Protein AF-A0A9P0K8Q9-F1 (afdb_monomer_lite)

Structure (mmCIF, N/CA/C/O backbone):
data_AF-A0A9P0K8Q9-F1
#
_entry.id   AF-A0A9P0K8Q9-F1
#
loop_
_atom_site.group_PDB
_atom_site.id
_atom_site.type_symbol
_atom_site.label_atom_id
_atom_site.label_alt_id
_atom_site.label_comp_id
_atom_site.label_asym_id
_atom_site.label_entity_id
_atom_site.label_seq_id
_atom_site.pdbx_PDB_ins_code
_atom_site.Cartn_x
_atom_site.Cartn_y
_atom_site.Cartn_z
_atom_site.occupancy
_atom_site.B_iso_or_equiv
_atom_site.auth_seq_id
_atom_site.auth_comp_id
_atom_site.auth_asym_id
_atom_site.auth_atom_id
_atom_site.pdbx_PDB_model_num
ATOM 1 N N . MET A 1 1 ? -17.617 18.666 23.680 1.00 62.72 1 MET A N 1
ATOM 2 C CA . MET A 1 1 ? -17.277 17.265 23.331 1.00 62.72 1 MET A CA 1
ATOM 3 C C . MET A 1 1 ? -16.951 16.382 24.538 1.00 62.72 1 MET A C 1
ATOM 5 O O . MET A 1 1 ? -17.273 15.208 24.476 1.00 62.72 1 MET A O 1
ATOM 9 N N . GLN A 1 2 ? -16.415 16.905 25.651 1.00 70.94 2 GLN A N 1
ATOM 10 C CA . GLN A 1 2 ? -15.995 16.096 26.817 1.00 70.94 2 GLN A CA 1
ATOM 11 C C . GLN A 1 2 ? -17.093 15.241 27.493 1.00 70.94 2 GLN A C 1
ATOM 13 O O . GLN A 1 2 ? -16.771 14.286 28.186 1.00 70.94 2 GLN A O 1
ATOM 18 N N . VAL A 1 3 ? -18.380 15.548 27.286 1.00 83.56 3 VAL A N 1
ATOM 19 C CA . VAL A 1 3 ? -19.512 14.769 27.838 1.00 83.56 3 VAL A CA 1
ATOM 20 C C . VAL A 1 3 ? -19.871 13.559 26.956 1.00 83.56 3 VAL A C 1
ATOM 22 O O . VAL A 1 3 ? -20.468 12.597 27.430 1.00 83.56 3 VAL A O 1
ATOM 25 N N . LEU A 1 4 ? -19.484 13.569 25.675 1.00 83.50 4 LEU A N 1
ATOM 26 C CA . LEU A 1 4 ? -19.851 12.526 24.707 1.00 83.50 4 LEU A CA 1
ATOM 27 C C . LEU A 1 4 ? -19.340 11.123 25.082 1.00 83.50 4 LEU A C 1
ATOM 29 O O . LEU A 1 4 ? -20.111 10.174 24.938 1.00 83.50 4 LEU A O 1
ATOM 33 N N . PRO A 1 5 ? -18.111 10.952 25.606 1.00 83.88 5 PRO A N 1
ATOM 34 C CA . PRO A 1 5 ? -17.627 9.647 26.049 1.00 83.88 5 PRO A CA 1
ATOM 35 C C . PRO A 1 5 ? -18.438 9.085 27.218 1.00 83.88 5 PRO A C 1
ATOM 37 O O . PRO A 1 5 ? -18.715 7.891 27.234 1.00 83.88 5 PRO A O 1
ATOM 40 N N . ALA A 1 6 ? -18.880 9.935 28.153 1.00 85.31 6 ALA A N 1
ATOM 41 C CA . ALA A 1 6 ? -19.738 9.514 29.261 1.00 85.31 6 ALA A CA 1
ATOM 42 C C . ALA A 1 6 ? -21.100 9.013 28.750 1.00 85.31 6 ALA A C 1
ATOM 44 O O . ALA A 1 6 ? -21.528 7.924 29.113 1.00 85.31 6 ALA A O 1
ATOM 45 N N . ILE A 1 7 ? -21.716 9.738 27.809 1.00 83.88 7 ILE A N 1
ATOM 46 C CA . ILE A 1 7 ? -22.965 9.305 27.160 1.00 83.88 7 ILE A CA 1
ATOM 47 C C . ILE A 1 7 ? -22.772 7.964 26.436 1.00 83.88 7 ILE A C 1
ATOM 49 O O . ILE A 1 7 ? -23.597 7.067 26.566 1.00 83.88 7 ILE A O 1
ATOM 53 N N . CYS A 1 8 ? -21.669 7.794 25.702 1.00 86.88 8 CYS A N 1
ATOM 54 C CA . CYS A 1 8 ? -21.362 6.547 24.992 1.00 86.88 8 CYS A CA 1
ATOM 55 C C . CYS A 1 8 ? -21.079 5.371 25.937 1.00 86.88 8 CYS A C 1
ATOM 57 O O . CYS A 1 8 ? -21.311 4.214 25.583 1.00 86.88 8 CYS A O 1
ATOM 59 N N . LYS A 1 9 ? -20.565 5.657 27.135 1.00 85.56 9 LYS A N 1
ATOM 60 C CA . LYS A 1 9 ? -20.349 4.662 28.182 1.00 85.56 9 LYS A CA 1
ATOM 61 C C . LYS A 1 9 ? -21.672 4.182 28.775 1.00 85.56 9 LYS A C 1
ATOM 63 O O . LYS A 1 9 ? -21.868 2.974 28.882 1.00 85.56 9 LYS A O 1
ATOM 68 N N . ASP A 1 10 ? -22.567 5.113 29.096 1.00 87.25 10 ASP A N 1
ATOM 69 C CA . ASP A 1 10 ? -23.857 4.823 29.731 1.00 87.25 10 ASP A CA 1
ATOM 70 C C . ASP A 1 10 ? -24.910 4.315 28.733 1.00 87.25 10 ASP A C 1
ATOM 72 O O . ASP A 1 10 ? -25.888 3.673 29.112 1.00 87.25 10 ASP A O 1
ATOM 76 N N . SER A 1 11 ? -24.740 4.602 27.441 1.00 89.19 11 SER A N 1
ATOM 77 C CA . SER A 1 11 ? -25.716 4.292 26.395 1.00 89.19 11 SER A CA 1
ATOM 78 C C . SER A 1 11 ? -25.016 3.920 25.084 1.00 89.19 11 SER A C 1
ATOM 80 O O . SER A 1 11 ? -24.816 4.743 24.187 1.00 89.19 11 SER A O 1
ATOM 82 N N . LYS A 1 12 ? -24.659 2.633 24.969 1.00 88.62 12 LYS A N 1
ATOM 83 C CA . LYS A 1 12 ? -23.898 2.068 23.837 1.00 88.62 12 LYS A CA 1
ATOM 84 C C . LYS A 1 12 ? -24.584 2.246 22.477 1.00 88.62 12 LYS A C 1
ATOM 86 O O . LYS A 1 12 ? -23.903 2.323 21.461 1.00 88.62 12 LYS A O 1
ATOM 91 N N . GLU A 1 13 ? -25.909 2.397 22.448 1.00 90.31 13 GLU A N 1
ATOM 92 C CA . GLU A 1 13 ? -26.680 2.675 21.225 1.00 90.31 13 GLU A CA 1
ATOM 93 C C . GLU A 1 13 ? -26.264 3.974 20.510 1.00 90.31 13 GLU A C 1
ATOM 95 O O . GLU A 1 13 ? -26.419 4.089 19.294 1.00 90.31 13 GLU A O 1
ATOM 100 N N . TYR A 1 14 ? -25.685 4.940 21.234 1.00 90.75 14 TYR A N 1
ATOM 101 C CA . TYR A 1 14 ? -25.220 6.197 20.645 1.00 90.75 14 TYR A CA 1
ATOM 102 C C . TYR A 1 14 ? -23.789 6.129 20.104 1.00 90.75 14 TYR A C 1
ATOM 104 O O . TYR A 1 14 ? -23.398 7.034 19.363 1.00 90.75 14 TYR A O 1
ATOM 112 N N . VAL A 1 15 ? -23.019 5.074 20.413 1.00 92.31 15 VAL A N 1
ATOM 113 C CA . VAL A 1 15 ? -21.610 4.941 19.995 1.00 92.31 15 VAL A CA 1
ATOM 114 C C . VAL A 1 15 ? -21.437 5.105 18.481 1.00 92.31 15 VAL A C 1
ATOM 116 O O . VAL A 1 15 ? -20.599 5.927 18.100 1.00 92.31 15 VAL A O 1
ATOM 119 N N . PRO A 1 16 ? -22.220 4.442 17.599 1.00 94.00 16 PRO A N 1
ATOM 120 C CA . PRO A 1 16 ? -22.064 4.618 16.155 1.00 94.00 16 PRO A CA 1
ATOM 121 C C . PRO A 1 16 ? -22.335 6.059 15.718 1.00 94.00 16 PRO A C 1
ATOM 123 O O . PRO A 1 16 ? -21.546 6.665 15.000 1.00 94.00 16 PRO A O 1
ATOM 126 N N . LYS A 1 17 ? -23.430 6.659 16.196 1.00 94.38 17 LYS A N 1
ATOM 127 C CA . LYS A 1 17 ? -23.829 8.009 15.776 1.00 94.38 17 LYS A CA 1
ATOM 128 C C . LYS A 1 17 ? -22.820 9.066 16.223 1.00 94.38 17 LYS A C 1
ATOM 130 O O . LYS A 1 17 ? -22.476 9.953 15.448 1.00 94.38 17 LYS A O 1
ATOM 135 N N . VAL A 1 18 ? -22.343 8.972 17.463 1.00 93.94 18 VAL A N 1
ATOM 136 C CA . VAL A 1 18 ? -21.351 9.904 18.011 1.00 93.94 18 VAL A CA 1
ATOM 137 C C . VAL A 1 18 ? -20.000 9.717 17.326 1.00 93.94 18 VAL A C 1
ATOM 139 O O . VAL A 1 18 ? -19.391 10.706 16.926 1.00 93.94 18 VAL A O 1
ATOM 142 N N . THR A 1 19 ? -19.555 8.471 17.138 1.00 96.00 19 THR A N 1
ATOM 143 C CA . THR A 1 19 ? -18.306 8.164 16.423 1.00 96.00 19 THR A CA 1
ATOM 144 C C . THR A 1 19 ? -18.332 8.717 15.004 1.00 96.00 19 THR A C 1
ATOM 146 O O . THR A 1 19 ? -17.375 9.362 14.594 1.00 96.00 19 THR A O 1
ATOM 149 N N . TYR A 1 20 ? -19.437 8.532 14.279 1.00 94.62 20 TYR A N 1
ATOM 150 C CA . TYR A 1 20 ? -19.590 9.027 12.913 1.00 94.62 20 TYR A CA 1
ATOM 151 C C . TYR A 1 20 ? -19.461 10.555 12.827 1.00 94.62 20 TYR A C 1
ATOM 153 O O . TYR A 1 20 ? -18.691 11.067 12.021 1.00 94.62 20 TYR A O 1
ATOM 161 N N . ILE A 1 21 ? -20.146 11.290 13.713 1.00 93.69 21 ILE A N 1
ATOM 162 C CA . ILE A 1 21 ? -20.04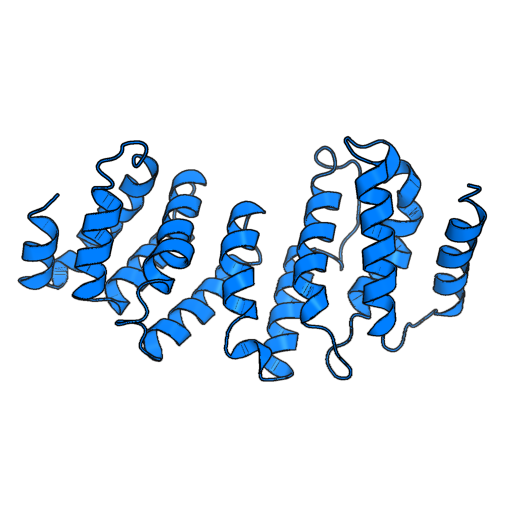2 12.758 13.773 1.00 93.69 21 ILE A CA 1
ATOM 163 C C . ILE A 1 21 ? -18.608 13.185 14.099 1.00 93.69 21 ILE A C 1
ATOM 165 O O . ILE A 1 21 ? -18.087 14.115 13.495 1.00 93.69 21 ILE A O 1
ATOM 169 N N . LEU A 1 22 ? -17.952 12.524 15.054 1.00 93.69 22 LEU A N 1
ATOM 170 C CA . LEU A 1 22 ? -16.579 12.874 15.407 1.00 93.69 22 LEU A CA 1
ATOM 171 C C . LEU A 1 22 ? -15.589 12.562 14.279 1.00 93.69 22 LEU A C 1
ATOM 173 O O . LEU A 1 22 ? -14.645 13.326 14.111 1.00 93.69 22 LEU A O 1
ATOM 177 N N . ALA A 1 23 ? -15.812 11.493 13.509 1.00 94.31 23 ALA A N 1
ATOM 178 C CA . ALA A 1 23 ? -14.990 11.141 12.355 1.00 94.31 23 ALA A CA 1
ATOM 179 C C . ALA A 1 23 ? -15.043 12.241 11.280 1.00 94.31 23 ALA A C 1
ATOM 181 O O . ALA A 1 23 ? -13.995 12.707 10.843 1.00 94.31 23 ALA A O 1
ATOM 182 N N . GLN A 1 24 ? -16.237 12.764 10.976 1.00 92.94 24 GLN A N 1
ATOM 183 C CA . GLN A 1 24 ? -16.402 13.924 10.085 1.00 92.94 24 GLN A CA 1
ATOM 184 C C . GLN A 1 24 ? -15.684 15.176 10.600 1.00 92.94 24 GLN A C 1
ATOM 186 O O . GLN A 1 24 ? -15.186 15.988 9.828 1.00 92.94 24 GLN A O 1
ATOM 191 N N . LEU A 1 25 ? -15.626 15.361 11.922 1.00 92.12 25 LEU A N 1
ATOM 192 C CA . LEU A 1 25 ? -14.996 16.531 12.535 1.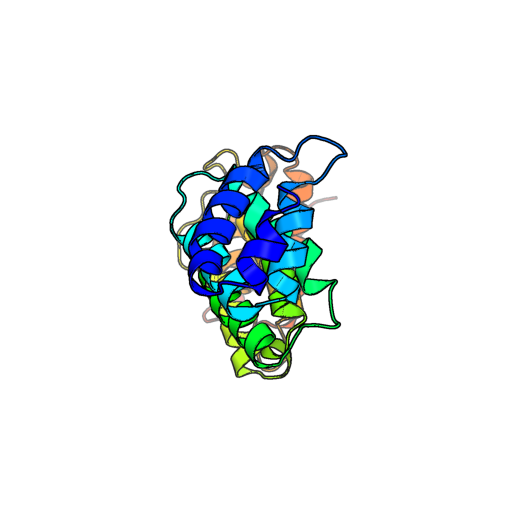00 92.12 25 LEU A CA 1
ATOM 193 C C . LEU A 1 25 ? -13.466 16.429 12.607 1.00 92.12 25 LEU A C 1
ATOM 195 O O . LEU A 1 25 ? -12.826 17.437 12.902 1.00 92.12 25 LEU A O 1
ATOM 199 N N . LEU A 1 26 ? -12.864 15.272 12.295 1.00 91.19 26 LEU A N 1
ATOM 200 C CA . LEU A 1 26 ? -11.404 15.113 12.269 1.00 91.19 26 LEU A CA 1
ATOM 201 C C . LEU A 1 26 ? -10.721 16.025 11.236 1.00 91.19 26 LEU A C 1
ATOM 203 O O . LEU A 1 26 ? -9.561 16.387 11.425 1.00 91.19 26 LEU A O 1
ATOM 207 N N . LYS A 1 27 ? -11.413 16.440 10.164 1.00 86.94 27 LYS A N 1
ATOM 208 C CA . LYS A 1 27 ? -10.846 17.392 9.190 1.00 86.94 27 LYS A CA 1
ATOM 209 C C . LYS A 1 27 ? -10.676 18.808 9.733 1.00 86.94 27 LYS A C 1
ATOM 211 O O . LYS A 1 27 ? -9.838 19.543 9.232 1.00 86.94 27 LYS A O 1
ATOM 216 N N . LEU A 1 28 ? -11.449 19.182 10.753 1.00 83.69 28 LEU A N 1
ATOM 217 C CA . LEU A 1 28 ? -11.377 20.504 11.386 1.00 83.69 28 LEU A CA 1
ATOM 218 C C . LEU A 1 28 ? -10.272 20.578 12.452 1.00 83.69 28 LEU A C 1
ATOM 220 O O . LEU A 1 28 ? -10.111 21.605 13.108 1.00 83.69 28 LEU A O 1
ATOM 224 N N . ASP A 1 29 ? -9.541 19.480 12.656 1.00 71.19 29 ASP A N 1
ATOM 225 C CA . ASP A 1 29 ? -8.530 19.328 13.697 1.00 71.19 29 ASP A CA 1
ATOM 226 C C . ASP A 1 29 ? -7.196 19.974 13.258 1.00 71.19 29 ASP A C 1
ATOM 228 O O . ASP A 1 29 ? -6.204 19.298 12.973 1.00 71.19 29 ASP A O 1
ATOM 232 N N . GLU A 1 30 ? -7.204 21.308 13.134 1.00 64.19 30 GLU A N 1
ATOM 233 C CA . GLU A 1 30 ? -6.027 22.154 12.846 1.00 64.19 30 GLU A CA 1
ATOM 234 C C . GLU A 1 30 ? -5.459 22.850 14.102 1.00 64.19 30 GLU A C 1
ATOM 236 O O . GLU A 1 30 ? -4.401 23.474 14.044 1.00 64.19 30 GLU A O 1
ATOM 241 N N . SER A 1 31 ? -6.143 22.753 15.248 1.00 59.09 31 SER A N 1
ATOM 242 C CA . SER A 1 31 ? -5.780 23.442 16.498 1.00 59.09 31 SER A CA 1
ATOM 243 C C . SER A 1 31 ? -5.163 22.509 17.551 1.00 59.09 31 SER A C 1
ATOM 245 O O . SER A 1 31 ? -5.543 21.342 17.631 1.00 59.09 31 SER A O 1
ATOM 247 N N . ASP A 1 32 ? -4.308 23.046 18.433 1.00 53.97 32 ASP A N 1
ATOM 248 C CA . ASP A 1 32 ? -3.630 22.319 19.530 1.00 53.97 32 ASP A CA 1
ATOM 249 C C . ASP A 1 32 ? -4.571 21.549 20.490 1.00 53.97 32 ASP A C 1
ATOM 251 O O . ASP A 1 32 ? -4.128 20.642 21.198 1.00 53.97 32 ASP A O 1
ATOM 255 N N . ASP A 1 33 ? -5.874 21.853 20.502 1.00 61.00 33 ASP A N 1
ATOM 256 C CA . ASP A 1 33 ? -6.853 21.253 21.418 1.00 61.00 33 ASP A CA 1
ATOM 257 C C . ASP A 1 33 ? -7.319 19.830 21.040 1.00 61.00 33 ASP A C 1
ATOM 259 O O . ASP A 1 33 ? -7.995 19.186 21.851 1.00 61.00 33 ASP A O 1
ATOM 263 N N . ASN A 1 34 ? -6.967 19.313 19.852 1.00 70.38 34 ASN A N 1
ATOM 264 C CA . ASN A 1 34 ? -7.098 17.904 19.416 1.00 70.38 34 ASN A CA 1
ATOM 265 C C . ASN A 1 34 ? -8.407 17.195 19.854 1.00 70.38 34 ASN A C 1
ATOM 267 O O . ASN A 1 34 ? -8.428 16.023 20.253 1.00 70.38 34 ASN A O 1
ATOM 271 N N . THR A 1 35 ? -9.515 17.941 19.923 1.00 82.25 35 THR A N 1
ATOM 272 C CA . THR A 1 35 ? -10.675 17.567 20.746 1.00 82.25 35 THR A CA 1
ATOM 273 C C . THR A 1 35 ? -11.488 16.424 20.129 1.00 82.25 35 THR A C 1
ATOM 275 O O . THR A 1 35 ? -11.840 15.503 20.880 1.00 82.25 35 THR A O 1
ATOM 278 N N . PRO A 1 36 ? -11.765 16.401 18.806 1.00 89.44 36 PRO A N 1
ATOM 279 C CA . PRO A 1 36 ? -12.408 15.258 18.159 1.00 89.44 36 PRO A CA 1
ATOM 280 C C . PRO A 1 36 ? -11.562 13.987 18.289 1.00 89.44 36 PRO A C 1
ATOM 282 O O . PRO A 1 36 ? -12.069 12.963 18.751 1.00 89.44 36 PRO A O 1
ATOM 285 N N . THR A 1 37 ? -10.258 14.079 18.005 1.00 90.56 37 THR A N 1
ATOM 286 C CA . THR A 1 37 ? -9.294 12.972 18.122 1.00 90.56 37 THR A CA 1
ATOM 287 C C . THR A 1 37 ? -9.238 12.391 19.537 1.00 90.56 37 THR A C 1
ATOM 289 O O . THR A 1 37 ? -9.293 11.170 19.732 1.00 90.56 37 THR A O 1
ATOM 292 N N . ASN A 1 38 ? -9.153 13.249 20.555 1.00 89.88 38 ASN A N 1
ATOM 293 C CA . ASN A 1 38 ? -9.114 12.827 21.955 1.00 89.88 38 ASN A CA 1
ATOM 294 C C . ASN A 1 38 ? -10.438 12.189 22.394 1.00 89.88 38 ASN A C 1
ATOM 296 O O . ASN A 1 38 ? -10.432 11.164 23.077 1.00 89.88 38 ASN A O 1
ATOM 300 N N . THR A 1 39 ? -11.569 12.753 21.963 1.00 91.81 39 THR A N 1
ATOM 301 C CA . THR A 1 39 ? -12.904 12.220 22.274 1.00 91.81 39 THR A CA 1
ATOM 302 C C . THR A 1 39 ? -13.111 10.849 21.624 1.00 91.81 39 THR A C 1
ATOM 304 O O . THR A 1 39 ? -13.529 9.914 22.304 1.00 91.81 39 THR A O 1
ATOM 307 N N . LEU A 1 40 ? -12.743 10.687 20.348 1.00 93.56 40 LEU A N 1
ATOM 308 C CA . LEU A 1 40 ? -12.766 9.392 19.657 1.00 93.56 40 LEU A CA 1
ATOM 309 C C . LEU A 1 40 ? -11.863 8.364 20.330 1.00 93.56 40 LEU A C 1
ATOM 311 O O . LEU A 1 40 ? -12.265 7.219 20.499 1.00 93.56 40 LEU A O 1
ATOM 315 N N . SER A 1 41 ? -10.672 8.771 20.774 1.00 92.94 41 SER A N 1
ATOM 316 C CA . SER A 1 41 ? -9.760 7.885 21.507 1.00 92.94 41 SER A CA 1
ATOM 317 C C . SER A 1 41 ? -10.382 7.383 22.818 1.00 92.94 41 SER A C 1
ATOM 319 O O . SER A 1 41 ? -10.161 6.239 23.210 1.00 92.94 41 SER A O 1
ATOM 321 N N . GLN A 1 42 ? -11.165 8.217 23.509 1.00 92.00 42 GLN A N 1
ATOM 322 C CA . GLN A 1 42 ? -11.878 7.817 24.726 1.00 92.00 42 GLN A CA 1
ATOM 323 C C . GLN A 1 42 ? -13.045 6.872 24.418 1.00 92.00 42 GLN A C 1
ATOM 325 O O . GLN A 1 42 ? -13.189 5.862 25.099 1.00 92.00 42 GLN A O 1
ATOM 330 N N . ILE A 1 43 ? -13.825 7.142 23.367 1.00 93.31 43 ILE A N 1
ATOM 331 C CA . ILE A 1 43 ? -14.915 6.251 22.933 1.00 93.31 43 ILE A CA 1
ATOM 332 C C . ILE A 1 43 ? -14.354 4.894 22.483 1.00 93.31 43 ILE A C 1
ATOM 334 O O . ILE A 1 43 ? -14.863 3.858 22.903 1.00 93.31 43 ILE A O 1
ATOM 338 N N . TYR A 1 44 ? -13.242 4.889 21.742 1.00 93.62 44 TYR A N 1
ATOM 339 C CA . TYR A 1 44 ? -12.523 3.673 21.363 1.00 93.62 44 TYR A CA 1
ATOM 340 C C . TYR A 1 44 ? -12.142 2.825 22.582 1.00 93.62 44 TYR A C 1
ATOM 342 O O . TYR A 1 44 ? -12.306 1.613 22.558 1.00 93.62 44 TYR A O 1
ATOM 350 N N . LYS A 1 45 ? -11.675 3.434 23.680 1.00 90.88 45 LYS A N 1
ATOM 351 C CA . LYS A 1 45 ? -11.319 2.683 24.900 1.00 90.88 45 LYS A CA 1
ATOM 352 C C . LYS A 1 45 ? -12.511 1.973 25.547 1.00 90.88 45 LYS A C 1
ATOM 354 O O . LYS A 1 45 ? -12.298 0.963 26.226 1.00 90.88 45 LYS A O 1
ATOM 359 N N . GLU A 1 46 ? -13.715 2.505 25.352 1.00 90.25 46 GLU A N 1
ATOM 360 C CA . GLU A 1 46 ? -14.973 1.986 25.893 1.00 90.25 46 GLU A CA 1
ATOM 361 C C . GLU A 1 46 ? -15.642 0.959 24.965 1.00 90.25 46 GLU A C 1
ATOM 363 O O . GLU A 1 46 ? -16.307 0.044 25.453 1.00 90.25 46 GLU A O 1
ATOM 368 N N . ASP A 1 47 ? -15.513 1.111 23.645 1.00 91.81 47 ASP A N 1
ATOM 369 C CA . ASP A 1 47 ? -16.032 0.172 22.641 1.00 91.81 47 ASP A CA 1
ATOM 370 C C . ASP A 1 47 ? -15.159 0.173 21.364 1.00 91.81 47 ASP A C 1
ATOM 372 O O . ASP A 1 47 ? -15.472 0.858 20.380 1.00 91.81 47 ASP A O 1
ATOM 376 N N . PRO A 1 48 ? -14.034 -0.568 21.367 1.00 93.50 48 PRO A N 1
ATOM 377 C CA . PRO A 1 48 ? -13.058 -0.524 20.280 1.00 93.50 48 PRO A CA 1
ATOM 378 C C . PRO A 1 48 ? -13.623 -0.962 18.927 1.00 93.50 48 PRO A C 1
ATOM 380 O O . PRO A 1 48 ? -13.399 -0.309 17.907 1.00 93.50 48 PRO A O 1
ATOM 383 N N . VAL A 1 49 ? -14.369 -2.072 18.923 1.00 94.25 49 VAL A N 1
ATOM 384 C CA . VAL A 1 49 ? -14.848 -2.729 17.701 1.00 94.25 49 VAL A CA 1
ATOM 385 C C . VAL A 1 49 ? -15.928 -1.885 17.038 1.00 94.25 49 VAL A C 1
ATOM 387 O O . VAL A 1 49 ? -15.849 -1.636 15.834 1.00 94.25 49 VAL A O 1
ATOM 390 N N . CYS A 1 50 ? -16.911 -1.397 17.806 1.00 95.25 50 CYS A N 1
ATOM 391 C CA . CYS A 1 50 ? -17.956 -0.537 17.257 1.00 95.25 50 CYS A CA 1
ATOM 392 C C . CYS A 1 50 ? -17.371 0.774 16.721 1.00 95.25 50 CYS A C 1
ATOM 394 O O . CYS A 1 50 ? -17.776 1.239 15.652 1.00 95.25 50 CYS A O 1
ATOM 396 N N . THR A 1 51 ? -16.398 1.350 17.433 1.00 96.25 51 THR A N 1
ATOM 397 C CA . THR A 1 51 ? -15.736 2.589 17.013 1.00 96.25 51 THR A CA 1
ATOM 398 C C . THR A 1 51 ? -15.014 2.389 15.682 1.00 96.25 51 THR A C 1
ATOM 400 O O . THR A 1 51 ? -15.296 3.107 14.727 1.00 96.25 51 THR A O 1
ATOM 403 N N . LEU A 1 52 ? -14.145 1.377 15.574 1.00 97.19 52 LEU A N 1
ATOM 404 C CA . LEU A 1 52 ? -13.388 1.118 14.345 1.00 97.19 52 LEU A CA 1
ATOM 405 C C . LEU A 1 52 ? -14.294 0.800 13.156 1.00 97.19 52 LEU A C 1
ATOM 407 O O . LEU A 1 52 ? -14.122 1.406 12.104 1.00 97.19 52 LEU A O 1
ATOM 411 N N . LYS A 1 53 ? -15.297 -0.075 13.322 1.00 97.56 53 LYS A N 1
ATOM 412 C CA . LYS A 1 53 ? -16.264 -0.374 12.250 1.00 97.56 53 LYS A CA 1
ATOM 413 C C . LYS A 1 53 ? -16.971 0.886 11.761 1.00 97.56 53 LYS A C 1
ATOM 415 O O . LYS A 1 53 ? -17.143 1.074 10.565 1.00 97.56 53 LYS A O 1
ATOM 420 N N . THR A 1 54 ? -17.349 1.773 12.678 1.00 98.00 54 THR A N 1
ATOM 421 C CA . THR A 1 54 ? -18.006 3.032 12.313 1.00 98.00 54 THR A CA 1
ATOM 422 C C . THR A 1 54 ? -17.066 3.962 11.545 1.00 98.00 54 THR A C 1
ATOM 424 O O . THR A 1 54 ? -17.485 4.546 10.548 1.00 98.00 54 THR A O 1
ATOM 427 N N . VAL A 1 55 ? -15.802 4.084 11.966 1.00 98.06 55 VAL A N 1
ATOM 428 C CA . VAL A 1 55 ? -14.813 4.914 11.258 1.00 98.06 55 VAL A CA 1
ATOM 429 C C . VAL A 1 55 ? -14.497 4.330 9.876 1.00 98.06 55 VAL A C 1
ATOM 431 O O . VAL A 1 55 ? -14.494 5.078 8.907 1.00 98.06 55 VAL A O 1
ATOM 434 N N . PHE A 1 56 ? -14.313 3.013 9.741 1.00 98.19 56 PHE A N 1
ATOM 435 C CA . PHE A 1 56 ? -14.090 2.372 8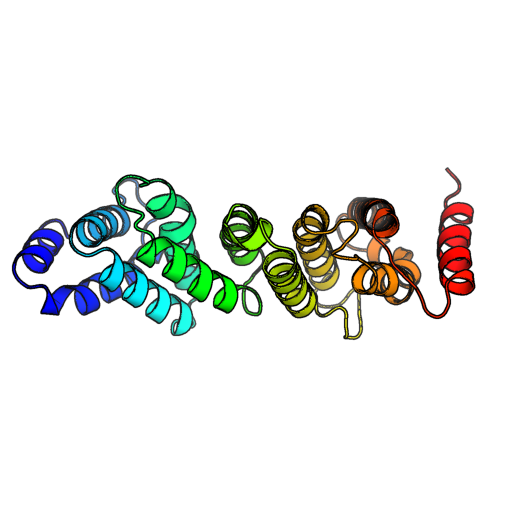.437 1.00 98.19 56 PHE A CA 1
ATOM 436 C C . PHE A 1 56 ? -15.296 2.486 7.496 1.00 98.19 56 PHE A C 1
ATOM 438 O O . PHE A 1 56 ? -15.129 2.755 6.306 1.00 98.19 56 PHE A O 1
ATOM 445 N N . ASN A 1 57 ? -16.519 2.378 8.024 1.00 97.44 57 ASN A N 1
ATOM 446 C CA . ASN A 1 57 ? -17.728 2.643 7.243 1.00 97.44 57 ASN A CA 1
ATOM 447 C C . ASN A 1 57 ? -17.752 4.085 6.720 1.00 97.44 57 ASN A C 1
ATOM 449 O O . ASN A 1 57 ? -18.161 4.318 5.585 1.00 97.44 57 ASN A O 1
ATOM 453 N N . HIS A 1 58 ? -17.298 5.055 7.519 1.00 96.62 58 HIS A N 1
ATOM 454 C CA . HIS A 1 58 ? -17.177 6.440 7.069 1.00 96.62 58 HIS A CA 1
ATOM 455 C C . HIS A 1 58 ? -16.076 6.607 6.011 1.00 96.62 58 HIS A C 1
ATOM 457 O O . HIS A 1 58 ? -16.349 7.183 4.965 1.00 96.62 58 HIS A O 1
ATOM 463 N N . VAL A 1 59 ? -14.890 6.016 6.216 1.00 97.50 59 VAL A N 1
ATOM 464 C CA . VAL A 1 59 ? -13.792 5.969 5.222 1.00 97.50 59 VAL A CA 1
ATOM 465 C C . VAL A 1 59 ? -14.262 5.414 3.876 1.00 97.50 59 VAL A C 1
ATOM 467 O O . VAL A 1 59 ? -13.811 5.881 2.837 1.00 97.50 59 VAL A O 1
ATOM 470 N N . SER A 1 60 ? -15.163 4.431 3.890 1.00 95.12 60 SER A N 1
ATOM 471 C CA . SER A 1 60 ? -15.680 3.782 2.677 1.00 95.12 60 SER A CA 1
ATOM 472 C C . SER A 1 60 ? -16.833 4.536 2.005 1.00 95.12 60 SER A C 1
ATOM 474 O O . SER A 1 60 ? -17.229 4.166 0.906 1.00 95.12 60 SER A O 1
ATOM 476 N N . SER A 1 61 ? -17.429 5.530 2.672 1.00 94.50 61 SER A N 1
ATOM 477 C CA . SER A 1 61 ? -18.638 6.223 2.194 1.00 94.50 61 SER A CA 1
ATOM 478 C C . SER A 1 61 ? -18.475 7.726 2.002 1.00 94.50 61 SER A C 1
ATOM 480 O O . SER A 1 61 ? -19.364 8.348 1.427 1.00 94.50 61 SER A O 1
ATOM 482 N N . THR A 1 62 ? -17.394 8.323 2.507 1.00 94.81 62 THR A N 1
ATOM 483 C CA . THR A 1 62 ? -17.115 9.744 2.300 1.00 94.81 62 THR A CA 1
ATOM 484 C C . THR A 1 62 ? -16.432 9.976 0.955 1.00 94.81 62 THR A C 1
ATOM 486 O O . THR A 1 62 ? -15.475 9.284 0.614 1.00 94.81 62 THR A O 1
ATOM 489 N N . ASP A 1 63 ? -16.905 10.985 0.224 1.00 93.44 63 ASP A N 1
ATOM 490 C CA . ASP A 1 63 ? -16.262 11.497 -0.993 1.00 93.44 63 ASP A CA 1
ATOM 491 C C . ASP A 1 63 ? -15.232 12.605 -0.673 1.00 93.44 63 ASP A C 1
ATOM 493 O O . ASP A 1 63 ? -14.566 13.131 -1.566 1.00 93.44 63 ASP A O 1
ATOM 497 N N . ASP A 1 64 ? -15.104 13.006 0.600 1.00 94.56 64 ASP A N 1
ATOM 498 C CA . ASP A 1 64 ? -14.145 14.021 1.043 1.00 94.56 64 ASP A CA 1
ATOM 499 C C . ASP A 1 64 ? -12.788 13.366 1.348 1.00 94.56 64 ASP A C 1
ATOM 501 O O . ASP A 1 64 ? -12.595 12.720 2.383 1.00 94.56 64 ASP A O 1
ATOM 505 N N . ALA A 1 65 ? -11.823 13.570 0.446 1.00 92.81 65 ALA A N 1
ATOM 506 C CA . ALA A 1 65 ? -10.468 13.034 0.574 1.00 92.81 65 ALA A CA 1
ATOM 507 C C . ALA A 1 65 ? -9.771 13.464 1.880 1.00 92.81 65 ALA A C 1
ATOM 509 O O . ALA A 1 65 ? -9.036 12.681 2.477 1.00 92.81 65 ALA A O 1
ATOM 510 N N . THR A 1 66 ? -10.040 14.678 2.379 1.00 92.69 66 THR A N 1
ATOM 511 C CA . THR A 1 66 ? -9.431 15.162 3.628 1.00 92.69 66 THR A CA 1
ATOM 512 C C . THR A 1 66 ? -10.036 14.458 4.842 1.00 92.69 66 THR A C 1
ATOM 514 O O . THR A 1 66 ? -9.307 14.082 5.763 1.00 92.69 66 THR A O 1
ATOM 517 N N . GLU A 1 67 ? -11.357 14.244 4.864 1.00 93.38 67 GLU A N 1
ATOM 518 C CA . GLU A 1 67 ? -12.001 13.444 5.920 1.00 93.38 67 GLU A CA 1
ATOM 519 C C . GLU A 1 67 ? -11.465 12.014 5.934 1.00 93.38 67 GLU A C 1
ATOM 521 O O . GLU A 1 67 ? -11.105 11.495 6.999 1.00 93.38 67 GLU A O 1
ATOM 526 N N . ARG A 1 68 ? -11.384 11.395 4.751 1.00 96.38 68 ARG A N 1
ATOM 527 C CA . ARG A 1 68 ? -10.909 10.023 4.584 1.00 96.38 68 ARG A CA 1
ATOM 528 C C . ARG A 1 68 ? -9.475 9.867 5.085 1.00 96.38 68 ARG A C 1
ATOM 530 O O . ARG A 1 68 ? -9.224 9.015 5.943 1.00 96.38 68 ARG A O 1
ATOM 537 N N . GLU A 1 69 ? -8.571 10.751 4.663 1.00 95.31 69 GLU A N 1
ATOM 538 C CA . GLU A 1 69 ? -7.177 10.754 5.110 1.00 95.31 69 GLU A CA 1
ATOM 539 C C . GLU A 1 69 ? -7.083 10.904 6.637 1.00 95.31 69 GLU A C 1
ATOM 541 O O . GLU A 1 69 ? -6.389 10.135 7.307 1.00 95.31 69 GLU A O 1
ATOM 546 N N . LYS A 1 70 ? -7.812 11.858 7.230 1.00 94.88 70 LYS A N 1
ATOM 547 C CA . LYS A 1 70 ? -7.771 12.113 8.679 1.00 94.88 70 LYS A CA 1
ATOM 548 C C . LYS A 1 70 ? -8.299 10.936 9.497 1.00 94.88 70 LYS A C 1
ATOM 550 O O . LYS A 1 70 ? -7.732 10.620 10.547 1.00 94.88 70 LYS A O 1
ATOM 555 N N . CYS A 1 71 ? -9.317 10.236 9.004 1.00 97.06 71 CYS A N 1
ATOM 556 C CA . CYS A 1 71 ? -9.797 8.996 9.611 1.00 97.06 71 CYS A CA 1
ATOM 557 C C . CYS A 1 71 ? -8.731 7.892 9.577 1.00 97.06 71 CYS A C 1
ATOM 559 O O . CYS A 1 71 ? -8.487 7.231 10.591 1.00 97.06 71 CYS A O 1
ATOM 561 N N . LEU A 1 72 ? -8.044 7.722 8.445 1.00 97.56 72 LEU A N 1
ATOM 562 C CA . LEU A 1 72 ? -6.960 6.747 8.314 1.00 97.56 72 LEU A CA 1
ATOM 563 C C . LEU A 1 72 ? -5.755 7.110 9.185 1.00 97.56 72 LEU A C 1
ATOM 565 O O . LEU A 1 72 ? -5.177 6.233 9.826 1.00 97.56 72 LEU A O 1
ATOM 569 N N . GLN A 1 73 ? -5.409 8.393 9.303 1.00 95.25 73 GLN A N 1
ATOM 570 C CA . GLN A 1 73 ? -4.391 8.850 10.247 1.00 95.25 73 GLN A CA 1
ATOM 571 C C . GLN A 1 73 ? -4.789 8.538 11.695 1.00 95.25 73 GLN A C 1
ATOM 573 O O . GLN A 1 73 ? -3.964 8.036 12.462 1.00 95.25 73 GLN A O 1
ATOM 578 N N . PHE A 1 74 ? -6.044 8.778 12.080 1.00 95.19 74 PHE A N 1
ATOM 579 C CA . PHE A 1 74 ? -6.536 8.404 13.403 1.00 95.19 74 PHE A CA 1
ATOM 580 C C . PHE A 1 74 ? -6.361 6.898 13.659 1.00 95.19 74 PHE A C 1
ATOM 582 O O . PHE A 1 74 ? -5.773 6.505 14.668 1.00 95.19 74 PHE A O 1
ATOM 589 N N . ILE A 1 75 ? -6.766 6.039 12.726 1.00 96.62 75 ILE A N 1
ATOM 590 C CA . ILE A 1 75 ? -6.623 4.587 12.883 1.00 96.62 75 ILE A CA 1
ATOM 591 C C . ILE A 1 75 ? -5.138 4.185 12.921 1.00 96.62 75 ILE A C 1
ATOM 593 O O . ILE A 1 75 ? -4.653 3.662 13.929 1.00 96.62 75 ILE A O 1
ATOM 597 N N . TYR A 1 76 ? -4.390 4.469 11.854 1.00 95.44 76 TYR A N 1
ATOM 598 C CA . TYR A 1 76 ? -3.067 3.886 11.632 1.00 95.44 76 TYR A CA 1
ATOM 599 C C . TYR A 1 76 ? -1.919 4.616 12.342 1.00 95.44 76 TYR A C 1
ATOM 601 O O . TYR A 1 76 ? -0.890 4.005 12.628 1.00 95.44 76 TYR A O 1
ATOM 609 N N . LYS A 1 77 ? -2.080 5.898 12.708 1.00 92.25 77 LYS A N 1
ATOM 610 C CA . LYS A 1 77 ? -1.064 6.649 13.476 1.00 92.25 77 LYS A CA 1
ATOM 611 C C . LYS A 1 77 ? -1.390 6.789 14.959 1.00 92.25 77 LYS A C 1
ATOM 613 O O . LYS A 1 77 ? -0.445 6.905 15.744 1.00 92.25 77 LYS A O 1
ATOM 618 N N . LYS A 1 78 ? -2.670 6.826 15.357 1.00 91.38 78 LYS A N 1
ATOM 619 C CA . LYS A 1 78 ? -3.072 7.018 16.763 1.00 91.38 78 LYS A CA 1
ATOM 620 C C . LYS A 1 78 ? -3.493 5.707 17.421 1.00 91.38 78 LYS A C 1
ATOM 622 O O . LYS A 1 78 ? -2.862 5.335 18.406 1.00 91.38 78 LYS A O 1
ATOM 627 N N . ILE A 1 79 ? -4.499 5.007 16.893 1.00 92.12 79 ILE A N 1
ATOM 628 C CA . ILE A 1 79 ? -5.063 3.811 17.545 1.00 92.12 79 ILE A CA 1
ATOM 629 C C . ILE A 1 79 ? -4.060 2.664 17.623 1.00 92.12 79 ILE A C 1
ATOM 631 O O . ILE A 1 79 ? -3.919 2.052 18.678 1.00 92.12 79 ILE A O 1
ATOM 635 N N . ILE A 1 80 ? -3.300 2.409 16.559 1.00 89.69 80 ILE A N 1
ATOM 636 C CA . ILE A 1 80 ? -2.323 1.306 16.541 1.00 89.69 80 ILE A CA 1
ATOM 637 C C . ILE A 1 80 ? -1.206 1.497 17.576 1.00 89.69 80 ILE A C 1
ATOM 639 O O . ILE A 1 80 ? -0.665 0.523 18.086 1.00 89.69 80 ILE A O 1
ATOM 643 N N . LYS A 1 81 ? -0.911 2.743 17.965 1.00 88.00 81 LYS A N 1
ATOM 644 C CA . LYS A 1 81 ? 0.042 3.043 19.046 1.00 88.00 81 LYS A CA 1
ATOM 645 C C . LYS A 1 81 ? -0.539 2.813 20.448 1.00 88.00 81 LYS A C 1
ATOM 647 O O . LYS A 1 81 ? 0.198 2.867 21.427 1.00 88.00 81 LYS A O 1
ATOM 652 N N . MET A 1 82 ? -1.846 2.581 20.571 1.00 85.75 82 MET A N 1
ATOM 653 C CA . MET A 1 82 ? -2.540 2.281 21.829 1.00 85.75 82 MET A CA 1
ATOM 654 C C . MET A 1 82 ? -2.624 0.760 22.038 1.00 85.75 82 MET A C 1
ATOM 656 O O . MET A 1 82 ? -3.712 0.195 22.159 1.00 85.75 82 MET A O 1
ATOM 660 N N . GLU A 1 83 ? -1.460 0.101 22.070 1.00 75.94 83 GLU A N 1
ATOM 661 C CA . GLU A 1 83 ? -1.313 -1.366 22.089 1.00 75.94 83 GLU A CA 1
ATOM 662 C C . GLU A 1 83 ? -2.133 -2.062 23.189 1.00 75.94 83 GLU A C 1
ATOM 664 O O . GLU A 1 83 ? -2.626 -3.168 22.983 1.00 75.94 83 GLU A O 1
ATOM 669 N N . GLU A 1 84 ? -2.367 -1.386 24.323 1.00 75.62 84 GLU A N 1
ATOM 670 C CA . GLU A 1 84 ? -3.141 -1.880 25.477 1.00 75.62 84 GLU A CA 1
ATOM 671 C C . GLU A 1 84 ? -4.554 -2.397 25.143 1.00 75.62 84 GLU A C 1
ATOM 673 O O . GLU A 1 84 ? -5.145 -3.134 25.934 1.00 75.62 84 GLU A O 1
ATOM 678 N N . LYS A 1 85 ? -5.120 -2.007 23.995 1.00 74.94 85 LYS A N 1
ATOM 679 C CA . LYS A 1 85 ? -6.490 -2.353 23.592 1.00 74.94 85 LYS A CA 1
ATOM 680 C C . LYS A 1 85 ? -6.579 -3.156 22.298 1.00 74.94 85 LYS A C 1
ATOM 682 O O . LYS A 1 85 ? -7.693 -3.441 21.877 1.00 74.94 85 LYS A O 1
ATOM 687 N N . LEU A 1 86 ? -5.465 -3.534 21.670 1.00 84.94 86 LEU A N 1
ATOM 688 C CA . LEU A 1 86 ? -5.490 -4.301 20.421 1.00 84.94 86 LEU A CA 1
ATOM 689 C C . LEU A 1 86 ? -5.705 -5.796 20.709 1.00 84.94 86 LEU A C 1
ATOM 691 O O . LEU A 1 86 ? -4.773 -6.553 20.967 1.00 84.94 86 LEU A O 1
ATOM 695 N N . THR A 1 87 ? -6.965 -6.227 20.689 1.00 91.38 87 THR A N 1
ATOM 696 C CA . THR A 1 87 ? -7.342 -7.646 20.749 1.00 91.38 87 THR A CA 1
ATOM 697 C C . THR A 1 87 ? -7.131 -8.323 19.390 1.00 91.38 87 THR A C 1
ATOM 699 O O . THR A 1 87 ? -7.015 -7.647 18.368 1.00 91.38 87 THR A O 1
ATOM 702 N N . SER A 1 88 ? -7.130 -9.663 19.341 1.00 91.62 88 SER A N 1
ATOM 703 C CA . SER A 1 88 ? -7.049 -10.395 18.061 1.00 91.62 88 SER A CA 1
ATOM 704 C C . SER A 1 88 ? -8.154 -9.984 17.086 1.00 91.62 88 SER A C 1
ATOM 706 O O . SER A 1 88 ? -7.879 -9.817 15.907 1.00 91.62 88 SER A O 1
ATOM 708 N N . GLU A 1 89 ? -9.375 -9.766 17.584 1.00 94.75 89 GLU A N 1
ATOM 709 C CA . GLU A 1 89 ? -10.510 -9.310 16.771 1.00 94.75 89 GLU A CA 1
ATOM 710 C C . GLU A 1 89 ? -10.240 -7.943 16.128 1.00 94.75 89 GLU A C 1
ATOM 712 O O . GLU A 1 89 ? -10.554 -7.730 14.961 1.00 94.75 89 GLU A O 1
ATOM 717 N N . ILE A 1 90 ? -9.612 -7.022 16.863 1.00 94.94 90 ILE A N 1
ATOM 718 C CA . ILE A 1 90 ? -9.254 -5.700 16.339 1.00 94.94 90 ILE A CA 1
ATOM 719 C C . ILE A 1 90 ? -8.137 -5.812 15.304 1.00 94.94 90 ILE A C 1
ATOM 721 O O . ILE A 1 90 ? -8.212 -5.157 14.269 1.00 94.94 90 ILE A O 1
ATOM 725 N N . TYR A 1 91 ? -7.127 -6.653 15.544 1.00 94.19 91 TYR A N 1
ATOM 726 C CA . TYR A 1 91 ? -6.103 -6.928 14.535 1.00 94.19 91 TYR A CA 1
ATOM 727 C C . TYR A 1 91 ? -6.720 -7.496 13.255 1.00 94.19 91 TYR A C 1
ATOM 729 O O . TYR A 1 91 ? -6.384 -7.038 12.170 1.00 94.19 91 TYR A O 1
ATOM 737 N N . ASP A 1 92 ? -7.638 -8.456 13.371 1.00 95.69 92 ASP A N 1
ATOM 738 C CA . ASP A 1 92 ? -8.315 -9.048 12.216 1.00 95.69 92 ASP A CA 1
ATOM 739 C C . ASP A 1 92 ? -9.135 -8.005 11.447 1.00 95.69 92 ASP A C 1
ATOM 741 O O . ASP A 1 92 ? -9.006 -7.915 10.226 1.00 95.69 92 ASP A O 1
ATOM 745 N N . LEU A 1 93 ? -9.872 -7.144 12.157 1.00 97.00 93 LEU A N 1
ATOM 746 C CA . LEU A 1 93 ? -10.610 -6.028 11.562 1.00 97.00 93 LEU A CA 1
ATOM 747 C C . LEU A 1 93 ? -9.685 -5.046 10.822 1.00 97.00 93 LEU A C 1
ATOM 749 O O . LEU A 1 93 ? -9.962 -4.684 9.683 1.00 97.00 93 LEU A O 1
ATOM 753 N N . LEU A 1 94 ? -8.576 -4.626 11.440 1.00 97.00 94 LEU A N 1
ATOM 754 C CA . LEU A 1 94 ? -7.622 -3.684 10.838 1.00 97.00 94 LEU A CA 1
ATOM 755 C C . LEU A 1 94 ? -6.954 -4.251 9.576 1.00 97.00 94 LEU A C 1
ATOM 757 O O . LEU A 1 94 ? -6.637 -3.489 8.661 1.00 97.00 94 LEU A O 1
ATOM 761 N N . LEU A 1 95 ? -6.725 -5.568 9.530 1.00 96.88 95 LEU A N 1
ATOM 762 C CA . LEU A 1 95 ? -6.185 -6.245 8.351 1.00 96.88 95 LEU A CA 1
ATOM 763 C C . LEU A 1 95 ? -7.221 -6.372 7.244 1.00 96.88 95 LEU A C 1
ATOM 765 O O . LEU A 1 95 ? -6.897 -6.125 6.086 1.00 96.88 95 LEU A O 1
ATOM 769 N N . GLU A 1 96 ? -8.448 -6.764 7.579 1.00 97.69 96 GLU A N 1
ATOM 770 C CA . GLU A 1 96 ? -9.518 -6.900 6.595 1.00 97.69 96 GLU A CA 1
ATOM 771 C C . GLU A 1 96 ? -9.825 -5.556 5.928 1.00 97.69 96 GLU A C 1
ATOM 773 O O . GLU A 1 96 ? -9.809 -5.460 4.702 1.00 97.69 96 GLU A O 1
ATOM 778 N N . GLU A 1 97 ? -10.035 -4.511 6.726 1.00 98.12 97 GLU A N 1
ATOM 779 C CA . GLU A 1 97 ? -10.346 -3.174 6.221 1.00 98.12 97 GLU A CA 1
ATOM 780 C C . GLU A 1 97 ? -9.138 -2.525 5.540 1.00 98.12 97 GLU A C 1
ATOM 782 O O . GLU A 1 97 ? -9.274 -1.934 4.470 1.00 98.12 97 GLU A O 1
ATOM 787 N N . GLY A 1 98 ? -7.932 -2.711 6.087 1.00 97.81 98 GLY A N 1
ATOM 788 C CA . GLY A 1 98 ? -6.702 -2.214 5.473 1.00 97.81 98 GLY A CA 1
ATOM 789 C C . GLY A 1 98 ? -6.507 -2.734 4.051 1.00 97.81 98 GLY A C 1
ATOM 790 O O . GLY A 1 98 ? -6.188 -1.955 3.160 1.00 97.81 98 GLY A O 1
ATOM 791 N N . LYS A 1 99 ? -6.768 -4.024 3.806 1.00 98.00 99 LYS A N 1
ATOM 792 C CA . LYS A 1 99 ? -6.682 -4.608 2.458 1.00 98.00 99 LYS A CA 1
ATOM 793 C C . LYS A 1 99 ? -7.687 -3.994 1.480 1.00 98.00 99 LYS A C 1
ATOM 795 O O . LYS A 1 99 ? -7.320 -3.755 0.336 1.00 98.00 99 LYS A O 1
ATOM 800 N N . LYS A 1 100 ? -8.917 -3.703 1.922 1.00 97.38 100 LYS A N 1
ATOM 801 C CA . LYS A 1 100 ? -9.959 -3.070 1.087 1.00 97.38 100 LYS A CA 1
ATOM 802 C C . LYS A 1 100 ? -9.585 -1.650 0.657 1.00 97.38 100 LYS A C 1
ATOM 804 O O . LYS A 1 100 ? -10.011 -1.206 -0.400 1.00 97.38 100 LYS A O 1
ATOM 809 N N . ILE A 1 101 ? -8.803 -0.942 1.473 1.00 97.19 101 ILE A N 1
ATOM 810 C CA . ILE A 1 101 ? -8.387 0.439 1.196 1.00 97.19 101 ILE A CA 1
ATOM 811 C C . ILE A 1 101 ? -7.319 0.507 0.098 1.00 97.19 101 ILE A C 1
ATOM 813 O O . ILE A 1 101 ? -7.306 1.476 -0.655 1.00 97.19 101 ILE A O 1
ATOM 817 N N . ILE A 1 102 ? -6.431 -0.490 -0.000 1.00 97.06 102 ILE A N 1
ATOM 818 C CA . ILE A 1 102 ? -5.239 -0.419 -0.859 1.00 97.06 102 ILE A CA 1
ATOM 819 C C . ILE A 1 102 ? -5.550 -0.091 -2.333 1.00 97.06 102 ILE A C 1
ATOM 821 O O . ILE A 1 102 ? -4.944 0.869 -2.815 1.00 97.06 102 ILE A O 1
ATOM 825 N N . PRO A 1 103 ? -6.463 -0.781 -3.047 1.00 94.25 103 PRO A N 1
ATOM 826 C CA . PRO A 1 103 ? -6.657 -0.545 -4.485 1.00 94.25 103 PRO A CA 1
ATOM 827 C C . PRO A 1 103 ? -7.048 0.907 -4.816 1.00 94.25 103 PRO A C 1
ATOM 829 O O . PRO A 1 103 ? -6.442 1.558 -5.669 1.00 94.25 103 PRO A O 1
ATOM 832 N N . GLU A 1 104 ? -7.962 1.472 -4.028 1.00 92.31 104 GLU A N 1
ATOM 833 C CA . GLU A 1 104 ? -8.526 2.815 -4.225 1.00 92.31 104 GLU A CA 1
ATOM 834 C C . GLU A 1 104 ? -7.826 3.896 -3.378 1.00 92.31 104 GLU A C 1
ATOM 836 O O . GLU A 1 104 ? -8.345 4.995 -3.195 1.00 92.31 104 GLU A O 1
ATOM 841 N N . SER A 1 105 ? -6.672 3.590 -2.779 1.00 95.31 105 SER A N 1
ATOM 842 C CA . SER A 1 105 ? -5.955 4.554 -1.932 1.00 95.31 105 SER A CA 1
ATOM 843 C C . SER A 1 105 ? -5.185 5.589 -2.753 1.00 95.31 105 SER A C 1
ATOM 845 O O . SER A 1 105 ? -4.638 5.274 -3.808 1.00 95.31 105 SER A O 1
ATOM 847 N N . ASP A 1 106 ? -5.077 6.825 -2.277 1.00 93.81 106 ASP A N 1
ATOM 848 C CA . ASP A 1 106 ? -4.068 7.745 -2.805 1.00 93.81 106 ASP A CA 1
ATOM 849 C C . ASP A 1 106 ? -2.663 7.398 -2.265 1.00 93.81 106 ASP A C 1
ATOM 851 O O . ASP A 1 106 ? -2.481 6.468 -1.473 1.00 93.81 106 ASP A O 1
ATOM 855 N N . GLY A 1 107 ? -1.629 8.127 -2.695 1.00 93.81 107 GLY A N 1
ATOM 856 C CA . GLY A 1 107 ? -0.262 7.852 -2.240 1.00 93.81 107 GLY A CA 1
ATOM 857 C C . GLY A 1 107 ? -0.037 8.076 -0.740 1.00 93.81 107 GLY A C 1
ATOM 858 O O . GLY A 1 107 ? 0.749 7.357 -0.118 1.00 93.81 107 GLY A O 1
ATOM 859 N N . THR A 1 108 ? -0.747 9.029 -0.137 1.00 94.56 108 THR A N 1
ATOM 860 C CA . THR A 1 108 ? -0.664 9.304 1.301 1.00 94.56 108 THR A CA 1
ATOM 861 C C . THR A 1 108 ? -1.283 8.158 2.088 1.00 94.56 108 THR A C 1
ATOM 863 O O . THR A 1 108 ? -0.674 7.640 3.023 1.00 94.56 108 THR A O 1
ATOM 866 N N . GLU A 1 109 ? -2.473 7.725 1.695 1.00 96.56 109 GLU A N 1
ATOM 867 C CA . GLU A 1 109 ? -3.214 6.642 2.329 1.00 96.56 109 GLU A CA 1
ATOM 868 C C . GLU A 1 109 ? -2.513 5.296 2.159 1.00 96.56 109 GLU A C 1
ATOM 870 O O . GLU A 1 109 ? -2.357 4.557 3.133 1.00 96.56 109 GLU A O 1
ATOM 875 N N . PHE A 1 110 ? -2.005 5.006 0.960 1.00 97.31 110 PHE A N 1
ATOM 876 C CA . PHE A 1 110 ? -1.187 3.824 0.709 1.00 97.31 110 PHE A CA 1
ATOM 877 C C . PHE A 1 110 ? 0.028 3.795 1.647 1.00 97.31 110 PHE A C 1
ATOM 879 O O . PHE A 1 110 ? 0.274 2.796 2.330 1.00 97.31 110 PHE A O 1
ATOM 886 N N . GLY A 1 111 ? 0.722 4.932 1.776 1.00 95.81 111 GLY A N 1
ATOM 887 C CA . GLY A 1 111 ? 1.844 5.114 2.696 1.00 95.81 111 GLY A CA 1
ATOM 888 C C . GLY A 1 111 ? 1.480 5.044 4.186 1.00 95.81 111 GLY A C 1
ATOM 889 O O . GLY A 1 111 ? 2.370 4.861 5.016 1.00 95.81 111 GLY A O 1
ATOM 890 N N . LEU A 1 112 ? 0.200 5.157 4.554 1.00 95.62 112 LEU A N 1
ATOM 891 C CA . LEU A 1 112 ? -0.286 4.950 5.923 1.00 95.62 112 LEU A CA 1
ATOM 892 C C . LEU A 1 112 ? -0.626 3.483 6.199 1.00 95.62 112 LEU A C 1
ATOM 894 O O . LEU A 1 112 ? -0.277 2.960 7.259 1.00 95.62 112 LEU A O 1
ATOM 898 N N . VAL A 1 113 ? -1.322 2.833 5.265 1.00 97.50 113 VAL A N 1
ATOM 899 C CA . VAL A 1 113 ? -1.927 1.510 5.468 1.00 97.50 113 VAL A CA 1
ATOM 900 C C . VAL A 1 113 ? -0.941 0.385 5.165 1.00 97.50 113 VAL A C 1
ATOM 902 O O . VAL A 1 113 ? -0.813 -0.556 5.954 1.00 97.50 113 VAL A O 1
ATOM 905 N N . MET A 1 114 ? -0.197 0.481 4.062 1.00 97.00 114 MET A N 1
ATOM 906 C CA . MET A 1 114 ? 0.697 -0.589 3.620 1.00 97.00 114 MET A CA 1
ATOM 907 C C . MET A 1 114 ? 1.799 -0.934 4.643 1.00 97.00 114 MET A C 1
ATOM 909 O O . MET A 1 114 ? 1.999 -2.126 4.889 1.00 97.00 114 MET A O 1
ATOM 913 N N . PRO A 1 115 ? 2.463 0.025 5.332 1.00 96.00 115 PRO A N 1
ATOM 914 C CA . PRO A 1 115 ? 3.418 -0.306 6.397 1.00 96.00 115 PRO A CA 1
ATOM 915 C C . PRO A 1 115 ? 2.820 -1.150 7.528 1.00 96.00 115 PRO A C 1
ATOM 917 O O . PRO A 1 115 ? 3.502 -1.992 8.111 1.00 96.00 115 PRO A O 1
ATOM 920 N N . TYR A 1 116 ? 1.543 -0.937 7.857 1.00 95.75 116 TYR A N 1
ATOM 921 C CA . TYR A 1 116 ? 0.878 -1.741 8.875 1.00 95.75 116 TYR A CA 1
ATOM 922 C C . TYR A 1 116 ? 0.614 -3.166 8.382 1.00 95.75 116 TYR A C 1
ATOM 924 O O . TYR A 1 116 ? 0.882 -4.130 9.102 1.00 95.75 116 TYR A O 1
ATOM 932 N N . LEU A 1 117 ? 0.120 -3.309 7.147 1.00 97.00 117 LEU A N 1
ATOM 933 C CA . LEU A 1 117 ? -0.146 -4.618 6.553 1.00 97.00 117 LEU A CA 1
ATOM 934 C C . LEU A 1 117 ? 1.134 -5.456 6.432 1.00 97.00 117 LEU A C 1
ATOM 936 O O . LEU A 1 117 ? 1.119 -6.644 6.767 1.00 97.00 117 LEU A O 1
ATOM 940 N N . THR A 1 118 ? 2.252 -4.848 6.031 1.00 95.44 118 THR A N 1
ATOM 941 C CA . THR A 1 118 ? 3.548 -5.537 5.901 1.00 95.44 118 THR A CA 1
ATOM 942 C C . THR A 1 118 ? 4.157 -5.924 7.251 1.00 95.44 118 THR A C 1
ATOM 944 O O . THR A 1 118 ? 4.762 -6.991 7.371 1.00 95.44 118 THR A O 1
ATOM 947 N N . ALA A 1 119 ? 3.932 -5.131 8.301 1.00 93.94 119 ALA A N 1
ATOM 948 C CA . ALA A 1 119 ? 4.342 -5.463 9.668 1.00 93.94 119 ALA A CA 1
ATOM 949 C C . ALA A 1 119 ? 3.449 -6.525 10.349 1.00 93.94 119 ALA A C 1
ATOM 951 O O . ALA A 1 119 ? 3.725 -6.952 11.474 1.00 93.94 119 ALA A O 1
ATOM 952 N N . SER A 1 120 ? 2.360 -6.944 9.700 1.00 93.75 120 SER A N 1
ATOM 953 C CA . SER A 1 120 ? 1.356 -7.824 10.294 1.00 93.75 120 SER A CA 1
ATOM 954 C C . SER A 1 120 ? 1.676 -9.319 10.182 1.00 93.75 120 SER A C 1
ATOM 956 O O . SER A 1 120 ? 2.701 -9.753 9.664 1.00 93.75 120 SER A O 1
ATOM 958 N N . LYS A 1 121 ? 0.742 -10.160 10.645 1.00 93.06 121 LYS A N 1
ATOM 959 C CA . LYS A 1 121 ? 0.830 -11.617 10.485 1.00 93.06 121 LYS A CA 1
ATOM 960 C C . LYS A 1 121 ? 0.753 -12.094 9.028 1.00 93.06 121 LYS A C 1
ATOM 962 O O . LYS A 1 121 ? 1.135 -13.234 8.780 1.00 93.06 121 LYS A O 1
ATOM 967 N N . LEU A 1 122 ? 0.289 -11.264 8.086 1.00 93.88 122 LEU A N 1
ATOM 968 C CA . LEU A 1 122 ? 0.184 -11.634 6.668 1.00 93.88 122 LEU A CA 1
ATOM 969 C C . LEU A 1 122 ? 1.547 -12.037 6.097 1.00 93.88 122 LEU A C 1
ATOM 971 O O . LEU A 1 122 ? 1.657 -13.056 5.417 1.00 93.88 122 LEU A O 1
ATOM 975 N N . THR A 1 123 ? 2.607 -11.321 6.478 1.00 94.25 123 THR A N 1
ATOM 976 C CA . THR A 1 123 ? 3.964 -11.567 5.976 1.00 94.25 123 THR A CA 1
ATOM 977 C C . THR A 1 123 ? 4.646 -12.794 6.580 1.00 94.25 123 THR A C 1
ATOM 979 O O . THR A 1 123 ? 5.752 -13.142 6.178 1.00 94.25 123 THR A O 1
ATOM 982 N N . LYS A 1 124 ? 3.989 -13.501 7.511 1.00 94.88 124 LYS A N 1
ATOM 983 C CA . LYS A 1 124 ? 4.504 -14.740 8.124 1.00 94.88 124 LYS A CA 1
ATOM 984 C C . LYS A 1 124 ? 4.186 -15.996 7.313 1.00 94.88 124 LYS A C 1
ATOM 986 O O . LYS A 1 124 ? 4.639 -17.080 7.672 1.00 94.88 124 LYS A O 1
ATOM 991 N N . THR A 1 125 ? 3.381 -15.875 6.260 1.00 96.69 125 THR A N 1
ATOM 992 C CA . THR A 1 125 ? 2.979 -16.997 5.404 1.00 96.69 125 THR A CA 1
ATOM 993 C C . THR A 1 125 ? 3.163 -16.626 3.941 1.00 96.69 125 THR A C 1
ATOM 995 O O . THR A 1 125 ? 2.942 -15.476 3.571 1.00 96.69 125 THR A O 1
ATOM 998 N N . ILE A 1 126 ? 3.499 -17.606 3.100 1.00 97.25 126 ILE A N 1
ATOM 999 C CA . ILE A 1 126 ? 3.640 -17.397 1.650 1.00 97.25 126 ILE A CA 1
ATOM 1000 C C . ILE A 1 126 ? 2.322 -16.882 1.054 1.00 97.25 126 ILE A C 1
ATOM 1002 O O . ILE A 1 126 ? 2.325 -15.930 0.284 1.00 97.25 126 ILE A O 1
ATOM 1006 N N . ALA A 1 127 ? 1.185 -17.458 1.461 1.00 97.31 127 ALA A N 1
ATOM 1007 C CA . ALA A 1 127 ? -0.130 -17.050 0.966 1.00 97.31 127 ALA A CA 1
ATOM 1008 C C . ALA A 1 127 ? -0.474 -15.595 1.328 1.00 97.31 127 ALA A C 1
ATOM 1010 O O . ALA A 1 127 ? -0.936 -14.851 0.471 1.00 97.31 127 ALA A O 1
ATOM 1011 N N . GLY A 1 128 ? -0.215 -15.174 2.571 1.00 97.12 128 GLY A N 1
ATOM 1012 C CA . GLY A 1 128 ? -0.460 -13.794 2.997 1.00 97.12 128 GLY A CA 1
ATOM 1013 C C . GLY A 1 128 ? 0.503 -12.787 2.361 1.00 97.12 128 GLY A C 1
ATOM 1014 O O . GLY A 1 128 ? 0.083 -11.690 2.009 1.00 97.12 128 GLY A O 1
ATOM 1015 N N . GLN A 1 129 ? 1.772 -13.154 2.148 1.00 97.44 129 GLN A N 1
ATOM 1016 C CA . GLN A 1 129 ? 2.709 -12.331 1.371 1.00 97.44 129 GLN A CA 1
ATOM 1017 C C . GLN A 1 129 ? 2.240 -12.172 -0.077 1.00 97.44 129 GLN A C 1
ATOM 1019 O O . GLN A 1 129 ? 2.204 -11.054 -0.580 1.00 97.44 129 GLN A O 1
ATOM 1024 N N . GLN A 1 130 ? 1.836 -13.269 -0.725 1.00 97.81 130 GLN A N 1
ATOM 1025 C CA . GLN A 1 130 ? 1.328 -13.236 -2.095 1.00 97.81 130 GLN A CA 1
ATOM 1026 C C . GLN A 1 130 ? 0.038 -12.413 -2.204 1.00 97.81 130 GLN A C 1
ATOM 1028 O O . GLN A 1 130 ? -0.129 -11.679 -3.171 1.00 97.81 130 GLN A O 1
ATOM 1033 N N . GLU A 1 131 ? -0.854 -12.490 -1.212 1.00 97.88 131 GLU A N 1
ATOM 1034 C CA . GLU A 1 131 ? -2.047 -11.639 -1.149 1.00 97.88 131 GLU A CA 1
ATOM 1035 C C . GLU A 1 131 ? -1.670 -10.150 -1.146 1.00 97.88 131 GLU A C 1
ATOM 1037 O O . GLU A 1 131 ? -2.231 -9.378 -1.919 1.00 97.88 131 GLU A O 1
ATOM 1042 N N . LEU A 1 132 ? -0.681 -9.749 -0.338 1.00 98.12 132 LEU A N 1
ATOM 1043 C CA . LEU A 1 132 ? -0.192 -8.368 -0.327 1.00 98.12 132 LEU A CA 1
ATOM 1044 C C . LEU A 1 132 ? 0.449 -7.965 -1.658 1.00 98.12 132 LEU A C 1
ATOM 1046 O O . LEU A 1 132 ? 0.188 -6.867 -2.137 1.00 98.12 132 LEU A O 1
ATOM 1050 N N . VAL A 1 133 ? 1.242 -8.843 -2.276 1.00 98.00 133 VAL A N 1
ATOM 1051 C CA . VAL A 1 133 ? 1.818 -8.591 -3.608 1.00 98.00 133 VAL A CA 1
ATOM 1052 C C . VAL A 1 133 ? 0.718 -8.368 -4.645 1.00 98.00 133 VAL A C 1
ATOM 1054 O O . VAL A 1 133 ? 0.838 -7.449 -5.445 1.00 98.00 133 VAL A O 1
ATOM 1057 N N . ASN A 1 134 ? -0.367 -9.146 -4.606 1.00 97.56 134 ASN A N 1
ATOM 1058 C CA . ASN A 1 134 ? -1.482 -8.998 -5.543 1.00 97.56 134 ASN A CA 1
ATOM 1059 C C . ASN A 1 134 ? -2.221 -7.660 -5.367 1.00 97.56 134 ASN A C 1
ATOM 1061 O O . ASN A 1 134 ? -2.595 -7.044 -6.357 1.00 97.56 134 ASN A O 1
ATOM 1065 N N . LEU A 1 135 ? -2.395 -7.185 -4.128 1.00 98.12 135 LEU A N 1
ATOM 1066 C CA . LEU A 1 135 ? -2.979 -5.860 -3.875 1.00 98.12 135 LEU A CA 1
ATOM 1067 C C . LEU A 1 135 ? -2.091 -4.735 -4.420 1.00 98.12 135 LEU A C 1
ATOM 1069 O O . LEU A 1 135 ? -2.590 -3.735 -4.931 1.00 98.12 135 LEU A O 1
ATOM 1073 N N . VAL A 1 136 ? -0.770 -4.889 -4.308 1.00 97.88 136 VAL A N 1
ATOM 1074 C CA . VAL A 1 136 ? 0.187 -3.915 -4.845 1.00 97.88 136 VAL A CA 1
ATOM 1075 C C . VAL A 1 136 ? 0.255 -3.975 -6.373 1.00 97.88 136 VAL A C 1
ATOM 1077 O O . VAL A 1 136 ? 0.369 -2.930 -7.000 1.00 97.88 136 VAL A O 1
ATOM 1080 N N . ASP A 1 137 ? 0.162 -5.165 -6.969 1.00 96.50 137 ASP A N 1
ATOM 1081 C CA . ASP A 1 137 ? 0.038 -5.390 -8.420 1.00 96.50 137 ASP A CA 1
ATOM 1082 C C . ASP A 1 137 ? -1.191 -4.650 -8.976 1.00 96.50 137 ASP A C 1
ATOM 1084 O O . ASP A 1 137 ? -1.051 -3.795 -9.852 1.00 96.50 137 ASP A O 1
ATOM 1088 N N . GLU A 1 138 ? -2.362 -4.867 -8.368 1.00 96.19 138 GLU A N 1
ATOM 1089 C CA . GLU A 1 138 ? -3.605 -4.168 -8.711 1.00 96.19 138 GLU A CA 1
ATOM 1090 C C . GLU A 1 138 ? -3.449 -2.648 -8.584 1.00 96.19 138 GLU A C 1
ATOM 1092 O O . GLU A 1 138 ? -3.736 -1.917 -9.531 1.00 96.19 138 GLU A O 1
ATOM 1097 N N . LYS A 1 139 ? -2.898 -2.163 -7.461 1.00 95.88 139 LYS A N 1
ATOM 1098 C CA . LYS A 1 139 ? -2.681 -0.726 -7.240 1.00 95.88 139 LYS A CA 1
ATOM 1099 C C . LYS A 1 139 ? -1.698 -0.099 -8.236 1.00 95.88 139 LYS A C 1
ATOM 1101 O O . LYS A 1 139 ? -1.835 1.073 -8.607 1.00 95.88 139 LYS A O 1
ATOM 1106 N N . ALA A 1 140 ? -0.680 -0.853 -8.639 1.00 96.25 140 ALA A N 1
ATOM 1107 C CA . ALA A 1 140 ? 0.336 -0.430 -9.594 1.00 96.25 140 ALA A CA 1
ATOM 1108 C C . ALA A 1 140 ? -0.127 -0.545 -11.054 1.00 96.25 140 ALA A C 1
ATOM 1110 O O . ALA A 1 140 ? 0.529 0.019 -11.925 1.00 96.25 140 ALA A O 1
ATOM 1111 N N . GLU A 1 141 ? -1.250 -1.225 -11.316 1.00 94.94 141 GLU A N 1
ATOM 1112 C CA . GLU A 1 141 ? -1.823 -1.474 -12.646 1.00 94.94 141 GLU A CA 1
ATOM 1113 C C . GLU A 1 141 ? -0.797 -2.032 -13.652 1.00 94.94 141 GLU A C 1
ATOM 1115 O O . GLU A 1 141 ? -0.787 -1.669 -14.829 1.00 94.94 141 GLU A O 1
ATOM 1120 N N . ILE A 1 142 ? 0.090 -2.930 -13.208 1.00 93.88 142 ILE A N 1
ATOM 1121 C CA . ILE A 1 142 ? 1.199 -3.428 -14.046 1.00 93.88 142 ILE A CA 1
ATOM 1122 C C . ILE A 1 142 ? 0.757 -4.396 -15.156 1.00 93.88 142 ILE A C 1
ATOM 1124 O O . ILE A 1 142 ? 1.550 -4.729 -16.035 1.00 93.88 142 ILE A O 1
ATOM 1128 N N . ASP A 1 143 ? -0.504 -4.831 -15.150 1.00 91.44 143 ASP A N 1
ATOM 1129 C CA . ASP A 1 143 ? -1.117 -5.561 -16.266 1.00 91.44 143 ASP A CA 1
ATOM 1130 C C . ASP A 1 143 ? -1.648 -4.603 -17.372 1.00 91.44 143 ASP A C 1
ATOM 1132 O O . ASP A 1 143 ? -2.082 -5.057 -18.434 1.00 91.44 143 ASP A O 1
ATOM 1136 N N . GLY A 1 144 ? -1.607 -3.281 -17.148 1.00 88.12 144 GLY A N 1
ATOM 1137 C CA . GLY A 1 144 ? -2.081 -2.236 -18.064 1.00 88.12 144 GLY A CA 1
ATOM 1138 C C . GLY A 1 144 ? -1.002 -1.603 -18.957 1.00 88.12 144 GLY A C 1
ATOM 1139 O O . GLY A 1 144 ? 0.168 -1.990 -18.965 1.00 88.12 144 GLY A O 1
ATOM 1140 N N . SER A 1 145 ? -1.408 -0.601 -19.746 1.00 87.88 145 SER A N 1
ATOM 1141 C CA . SER A 1 145 ? -0.484 0.245 -20.514 1.00 87.88 145 SER A CA 1
ATOM 1142 C C . SER A 1 145 ? 0.150 1.314 -19.631 1.00 87.88 145 SER A C 1
ATOM 1144 O O . SER A 1 145 ? -0.513 1.858 -18.755 1.00 87.88 145 SER A O 1
ATOM 1146 N N . PHE A 1 146 ? 1.396 1.681 -19.921 1.00 94.56 146 PHE A N 1
ATOM 1147 C CA . PHE A 1 146 ? 2.123 2.690 -19.160 1.00 94.56 146 PHE A CA 1
ATOM 1148 C C . PHE A 1 146 ? 2.489 3.897 -20.027 1.00 94.56 146 PHE A C 1
ATOM 1150 O O . PHE A 1 146 ? 3.256 3.767 -20.986 1.00 94.56 146 PHE A O 1
ATOM 1157 N N . ASP A 1 147 ? 1.995 5.075 -19.645 1.00 94.88 147 ASP A N 1
ATOM 1158 C CA . ASP A 1 147 ? 2.465 6.364 -20.156 1.00 94.88 147 ASP A CA 1
ATOM 1159 C C . ASP A 1 147 ? 3.175 7.136 -19.026 1.00 94.88 147 ASP A C 1
ATOM 1161 O O . ASP A 1 147 ? 2.537 7.510 -18.035 1.00 94.88 147 ASP A O 1
ATOM 1165 N N . PRO A 1 148 ? 4.496 7.386 -19.134 1.00 93.38 148 PRO A N 1
ATOM 1166 C CA . PRO A 1 148 ? 5.242 8.128 -18.121 1.00 93.38 148 PRO A CA 1
ATOM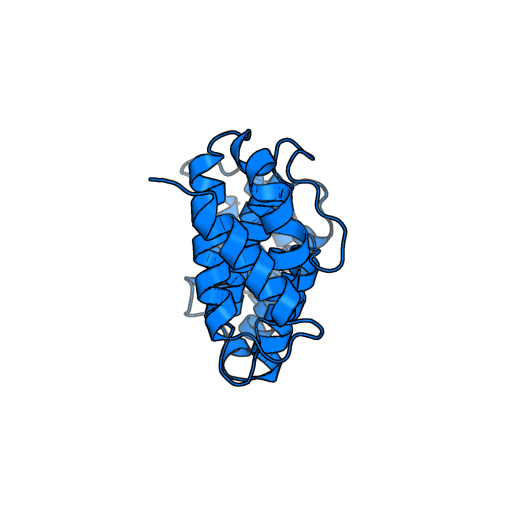 1167 C C . PRO A 1 148 ? 4.889 9.622 -18.062 1.00 93.38 148 PRO A C 1
ATOM 1169 O O . PRO A 1 148 ? 5.242 10.268 -17.080 1.00 93.38 148 PRO A O 1
ATOM 1172 N N . LEU A 1 149 ? 4.275 10.200 -19.100 1.00 93.38 149 LEU A N 1
ATOM 1173 C CA . LEU A 1 149 ? 3.957 11.632 -19.173 1.00 93.38 149 LEU A CA 1
ATOM 1174 C C . LEU A 1 149 ? 2.508 11.938 -18.782 1.00 93.38 149 LEU A C 1
ATOM 1176 O O . LEU A 1 149 ? 2.179 13.097 -18.508 1.00 93.38 149 LEU A O 1
ATOM 1180 N N . GLU A 1 150 ? 1.659 10.914 -18.728 1.00 90.62 150 GLU A N 1
ATOM 1181 C CA . GLU A 1 150 ? 0.289 11.025 -18.247 1.00 90.62 150 GLU A CA 1
ATOM 1182 C C . GLU A 1 150 ? 0.256 11.569 -16.809 1.00 90.62 150 GLU A C 1
ATOM 1184 O O . GLU A 1 150 ? 1.131 11.289 -15.979 1.00 90.62 150 GLU A O 1
ATOM 1189 N N . GLU A 1 151 ? -0.726 12.436 -16.549 1.00 85.75 151 GLU A N 1
ATOM 1190 C CA . GLU A 1 151 ? -0.934 13.090 -15.252 1.00 85.75 151 GLU A CA 1
ATOM 1191 C C . GLU A 1 151 ? 0.323 13.785 -14.691 1.00 85.75 151 GLU A C 1
ATOM 1193 O O . GLU A 1 151 ? 0.549 13.843 -13.484 1.00 85.75 151 GLU A O 1
ATOM 1198 N N . ASN A 1 152 ? 1.167 14.345 -15.565 1.00 85.19 152 ASN A N 1
ATOM 1199 C CA . ASN A 1 152 ? 2.438 14.979 -15.191 1.00 85.19 152 ASN A CA 1
ATOM 1200 C C . ASN A 1 152 ? 3.402 14.032 -14.444 1.00 85.19 152 ASN A C 1
ATOM 1202 O O . ASN A 1 152 ? 4.147 14.468 -13.562 1.00 85.19 152 ASN A O 1
ATOM 1206 N N . GLY A 1 153 ? 3.401 12.741 -14.789 1.00 88.38 153 GLY A N 1
ATOM 1207 C CA . GLY A 1 153 ? 4.303 11.745 -14.208 1.00 88.38 153 GLY A CA 1
ATOM 1208 C C . GLY A 1 153 ? 3.798 11.098 -12.919 1.00 88.38 153 GLY A C 1
ATOM 1209 O O . GLY A 1 153 ? 4.574 10.439 -12.221 1.00 88.38 153 GLY A O 1
ATOM 1210 N N . GLN A 1 154 ? 2.514 11.251 -12.581 1.00 90.12 154 GLN A N 1
ATOM 1211 C CA . GLN A 1 154 ? 1.917 10.558 -11.434 1.00 90.12 154 GLN A CA 1
ATOM 1212 C C . GLN A 1 154 ? 1.961 9.034 -11.598 1.00 90.12 154 GLN A C 1
ATOM 1214 O O . GLN A 1 154 ? 2.287 8.344 -10.633 1.00 90.12 154 GLN A O 1
ATOM 1219 N N . ASN A 1 155 ? 1.789 8.516 -12.820 1.00 92.75 155 ASN A N 1
ATOM 1220 C CA . ASN A 1 155 ? 1.955 7.091 -13.122 1.00 92.75 155 ASN A CA 1
ATOM 1221 C C . ASN A 1 155 ? 3.338 6.552 -12.736 1.00 92.75 155 ASN A C 1
ATOM 1223 O O . ASN A 1 155 ? 3.440 5.480 -12.140 1.00 92.75 155 ASN A O 1
ATOM 1227 N N . VAL A 1 156 ? 4.408 7.309 -13.013 1.00 95.50 156 VAL A N 1
ATOM 1228 C CA . VAL A 1 156 ? 5.769 6.914 -12.619 1.00 95.50 156 VAL A CA 1
ATOM 1229 C C . VAL A 1 156 ? 5.862 6.825 -11.099 1.00 95.50 156 VAL A C 1
ATOM 1231 O O . VAL A 1 156 ? 6.257 5.792 -10.570 1.00 95.50 156 VAL A O 1
ATOM 1234 N N . ASN A 1 157 ? 5.449 7.876 -10.387 1.00 94.19 157 ASN A N 1
ATOM 1235 C CA . ASN A 1 157 ? 5.512 7.913 -8.924 1.00 94.19 157 ASN A CA 1
ATOM 1236 C C . ASN A 1 157 ? 4.689 6.791 -8.277 1.00 94.19 157 ASN A C 1
ATOM 1238 O O . ASN A 1 157 ? 5.158 6.160 -7.332 1.00 94.19 157 ASN A O 1
ATOM 1242 N N . ARG A 1 158 ? 3.495 6.507 -8.811 1.00 95.56 158 ARG A N 1
ATOM 1243 C CA . ARG A 1 158 ? 2.625 5.419 -8.357 1.00 95.56 158 ARG A CA 1
ATOM 1244 C C . ARG A 1 158 ? 3.317 4.066 -8.470 1.00 95.56 158 ARG A C 1
ATOM 1246 O O . ARG A 1 158 ? 3.398 3.360 -7.467 1.00 95.56 158 ARG A O 1
ATOM 1253 N N . VAL A 1 159 ? 3.843 3.724 -9.649 1.00 96.75 159 VAL A N 1
ATOM 1254 C CA . VAL A 1 159 ? 4.550 2.451 -9.866 1.00 96.75 159 VAL A CA 1
ATOM 1255 C C . VAL A 1 159 ? 5.761 2.345 -8.943 1.00 96.75 159 VAL A C 1
ATOM 1257 O O . VAL A 1 159 ? 5.904 1.339 -8.251 1.00 96.75 159 VAL A O 1
ATOM 1260 N N . MET A 1 160 ? 6.602 3.384 -8.878 1.00 96.31 160 MET A N 1
ATOM 1261 C CA . MET A 1 160 ? 7.814 3.365 -8.051 1.00 96.31 160 MET A CA 1
ATOM 1262 C C . MET A 1 160 ? 7.466 3.177 -6.568 1.00 96.31 160 MET A C 1
ATOM 1264 O O . MET A 1 160 ? 8.038 2.310 -5.913 1.00 96.31 160 MET A O 1
ATOM 1268 N N . MET A 1 161 ? 6.477 3.910 -6.051 1.00 96.94 161 MET A N 1
ATOM 1269 C CA . MET A 1 161 ? 6.007 3.751 -4.673 1.00 96.94 161 MET A CA 1
ATOM 1270 C C . MET A 1 161 ? 5.459 2.343 -4.419 1.00 96.94 161 MET A C 1
ATOM 1272 O O . MET A 1 161 ? 5.808 1.722 -3.420 1.00 96.94 161 MET A O 1
ATOM 1276 N N . CYS A 1 162 ? 4.630 1.809 -5.319 1.00 98.12 162 CYS A N 1
ATOM 1277 C CA . CYS A 1 162 ? 4.103 0.452 -5.188 1.00 98.12 162 CYS A CA 1
ATOM 1278 C C . CYS A 1 162 ? 5.234 -0.580 -5.120 1.00 98.12 162 CYS A C 1
ATOM 1280 O O . CYS A 1 162 ? 5.254 -1.427 -4.228 1.00 98.12 162 CYS A O 1
ATOM 1282 N N . VAL A 1 163 ? 6.222 -0.474 -6.008 1.00 97.94 163 VAL A N 1
ATOM 1283 C CA . VAL A 1 163 ? 7.364 -1.392 -6.034 1.00 97.94 163 VAL A CA 1
ATOM 1284 C C . VAL A 1 163 ? 8.220 -1.285 -4.775 1.00 97.94 163 VAL A C 1
ATOM 1286 O O . VAL A 1 163 ? 8.623 -2.322 -4.254 1.00 97.94 163 VAL A O 1
ATOM 1289 N N . ASP A 1 164 ? 8.429 -0.088 -4.218 1.00 97.50 164 ASP A N 1
ATOM 1290 C CA . ASP A 1 164 ? 9.146 0.072 -2.943 1.00 97.50 164 ASP A CA 1
ATOM 1291 C C . ASP A 1 164 ? 8.480 -0.719 -1.803 1.00 97.50 164 ASP A C 1
ATOM 1293 O O . ASP A 1 164 ? 9.168 -1.297 -0.959 1.00 97.50 164 ASP A O 1
ATOM 1297 N N . PHE A 1 165 ? 7.146 -0.800 -1.795 1.00 97.00 165 PHE A N 1
ATOM 1298 C CA . PHE A 1 165 ? 6.399 -1.600 -0.822 1.00 97.00 165 PHE A CA 1
ATOM 1299 C C . PHE A 1 165 ? 6.318 -3.092 -1.171 1.00 97.00 165 PHE A C 1
ATOM 1301 O O . PHE A 1 165 ? 6.198 -3.915 -0.260 1.00 97.00 165 PHE A O 1
ATOM 1308 N N . ALA A 1 166 ? 6.390 -3.457 -2.453 1.00 97.44 166 ALA A N 1
ATOM 1309 C CA . ALA A 1 166 ? 6.399 -4.852 -2.892 1.00 97.44 166 ALA A CA 1
ATOM 1310 C C . ALA A 1 166 ? 7.751 -5.536 -2.649 1.00 97.44 166 ALA A C 1
ATOM 1312 O O . ALA A 1 166 ? 7.783 -6.713 -2.295 1.00 97.44 166 ALA A O 1
ATOM 1313 N N . LEU A 1 167 ? 8.863 -4.812 -2.814 1.00 97.44 167 LEU A N 1
ATOM 1314 C CA . LEU A 1 167 ? 10.221 -5.358 -2.749 1.00 97.44 167 LEU A CA 1
ATOM 1315 C C . LEU A 1 167 ? 10.493 -6.221 -1.501 1.00 97.44 167 LEU A C 1
ATOM 1317 O O . LEU A 1 167 ? 10.962 -7.348 -1.666 1.00 97.44 167 LEU A O 1
ATOM 1321 N N . PRO A 1 168 ? 10.144 -5.786 -0.272 1.00 95.94 168 PRO A N 1
ATOM 1322 C CA . PRO A 1 168 ? 10.367 -6.584 0.935 1.00 95.94 168 PRO A CA 1
ATOM 1323 C C . PRO A 1 168 ? 9.523 -7.864 1.027 1.00 95.94 168 PRO A C 1
ATOM 1325 O O . PRO A 1 168 ? 9.767 -8.689 1.908 1.00 95.94 168 PRO A O 1
ATOM 1328 N N . LEU A 1 169 ? 8.498 -8.019 0.182 1.00 97.31 169 LEU A N 1
ATOM 1329 C CA . LEU A 1 169 ? 7.615 -9.187 0.173 1.00 97.31 169 LEU A CA 1
ATOM 1330 C C . LEU A 1 169 ? 8.187 -10.337 -0.662 1.00 97.31 169 LEU A C 1
ATOM 1332 O O . LEU A 1 169 ? 7.849 -11.497 -0.409 1.00 97.31 169 LEU A O 1
ATOM 1336 N N . PHE A 1 170 ? 9.055 -10.035 -1.631 1.00 97.75 170 PHE A N 1
ATOM 1337 C CA . PHE A 1 170 ? 9.623 -11.045 -2.512 1.00 97.75 170 PHE A CA 1
ATOM 1338 C C . PHE A 1 170 ? 10.667 -11.908 -1.805 1.00 97.75 170 PHE A C 1
ATOM 1340 O O . PHE A 1 170 ? 11.423 -11.466 -0.941 1.00 97.75 170 PHE A O 1
ATOM 1347 N N . ASN A 1 171 ? 10.689 -13.186 -2.165 1.00 95.50 171 ASN A N 1
ATOM 1348 C CA . ASN A 1 171 ? 11.638 -14.173 -1.669 1.00 95.50 171 ASN A CA 1
ATOM 1349 C C . ASN A 1 171 ? 11.654 -15.393 -2.604 1.00 95.50 171 ASN A C 1
ATOM 1351 O O . ASN A 1 171 ? 11.039 -15.385 -3.663 1.00 95.50 171 ASN A O 1
ATOM 1355 N N . ALA A 1 172 ? 12.332 -16.474 -2.213 1.00 94.12 172 ALA A N 1
ATOM 1356 C CA . ALA A 1 172 ? 12.432 -17.685 -3.033 1.00 94.12 172 ALA A CA 1
ATOM 1357 C C . ALA A 1 172 ? 11.079 -18.350 -3.377 1.00 94.12 172 ALA A C 1
ATOM 1359 O O . ALA A 1 172 ? 11.036 -19.160 -4.296 1.00 94.12 172 ALA A O 1
ATOM 1360 N N . ASN A 1 173 ? 10.000 -18.044 -2.644 1.00 95.44 173 ASN A N 1
ATOM 1361 C CA . ASN A 1 173 ? 8.660 -18.597 -2.878 1.00 95.44 173 ASN A CA 1
ATOM 1362 C C . ASN A 1 173 ? 7.637 -17.557 -3.361 1.00 95.44 173 ASN A C 1
ATOM 1364 O O . ASN A 1 173 ? 6.527 -17.934 -3.727 1.00 95.44 173 ASN A O 1
ATOM 1368 N N . VAL A 1 174 ? 7.980 -16.269 -3.314 1.00 97.19 174 VAL A N 1
ATOM 1369 C CA . VAL A 1 174 ? 7.123 -15.154 -3.736 1.00 97.19 174 VAL A CA 1
ATOM 1370 C C . VAL A 1 174 ? 7.937 -14.346 -4.733 1.00 97.19 174 VAL A C 1
ATOM 1372 O O . VAL A 1 174 ? 8.819 -13.580 -4.351 1.00 97.19 174 VAL A O 1
ATOM 1375 N N . GLU A 1 175 ? 7.700 -14.593 -6.014 1.00 97.50 175 GLU A N 1
ATOM 1376 C CA . GLU A 1 175 ? 8.541 -14.084 -7.095 1.00 97.50 175 GLU A CA 1
ATOM 1377 C C . GLU A 1 175 ? 8.124 -12.676 -7.542 1.00 97.50 175 GLU A C 1
ATOM 1379 O O . GLU A 1 175 ? 6.948 -12.312 -7.523 1.00 97.50 175 GLU A O 1
ATOM 1384 N N . SER A 1 176 ? 9.087 -11.907 -8.042 1.00 97.94 176 SER A N 1
ATOM 1385 C CA . SER A 1 176 ? 8.895 -10.561 -8.606 1.00 97.94 176 SER A CA 1
ATOM 1386 C C . SER A 1 176 ? 8.589 -10.562 -10.112 1.00 97.94 176 SER A C 1
ATOM 1388 O O . SER A 1 176 ? 8.559 -9.504 -10.742 1.00 97.94 176 SER A O 1
ATOM 1390 N N . THR A 1 177 ? 8.372 -11.738 -10.711 1.00 96.19 177 THR A N 1
ATOM 1391 C CA . THR A 1 177 ? 8.382 -11.978 -12.165 1.00 96.19 177 THR A CA 1
ATOM 1392 C C . THR A 1 177 ? 7.516 -10.997 -12.963 1.00 96.19 177 THR A C 1
ATOM 1394 O O . THR A 1 177 ? 7.978 -10.459 -13.972 1.00 96.19 177 THR A O 1
ATOM 1397 N N . LYS A 1 178 ? 6.287 -10.711 -12.504 1.00 96.19 178 LYS A N 1
ATOM 1398 C CA . LYS A 1 178 ? 5.387 -9.738 -13.150 1.00 96.19 178 LYS A CA 1
ATOM 1399 C C . LYS A 1 178 ? 5.973 -8.323 -13.163 1.00 96.19 178 LYS A C 1
ATOM 1401 O O . LYS A 1 178 ? 6.046 -7.697 -14.216 1.00 96.19 178 LYS A O 1
ATOM 1406 N N . PHE A 1 179 ? 6.454 -7.852 -12.014 1.00 97.69 179 PHE A N 1
ATOM 1407 C CA . PHE A 1 179 ? 7.070 -6.533 -11.878 1.00 97.69 179 PHE A CA 1
ATOM 1408 C C . PHE A 1 179 ? 8.352 -6.428 -12.711 1.00 97.69 179 PHE A C 1
ATOM 1410 O O . PHE A 1 179 ? 8.542 -5.445 -13.420 1.00 97.69 179 PHE A O 1
ATOM 1417 N N . THR A 1 180 ? 9.211 -7.455 -12.703 1.00 96.50 180 THR A N 1
ATOM 1418 C CA . THR A 1 180 ? 10.411 -7.475 -13.559 1.00 96.50 180 THR A CA 1
ATOM 1419 C C . THR A 1 180 ? 10.043 -7.383 -15.037 1.00 96.50 180 THR A C 1
ATOM 1421 O O . THR A 1 180 ? 10.626 -6.579 -15.764 1.00 96.50 180 THR A O 1
ATOM 1424 N N . LYS A 1 181 ? 9.050 -8.163 -15.483 1.00 94.88 181 LYS A N 1
ATOM 1425 C CA . LYS A 1 181 ? 8.553 -8.112 -16.861 1.00 94.88 181 LYS A CA 1
ATOM 1426 C C . LYS A 1 181 ? 8.023 -6.721 -17.213 1.00 94.88 181 LYS A C 1
ATOM 1428 O O . LYS A 1 181 ? 8.411 -6.185 -18.247 1.00 94.88 181 LYS A O 1
ATOM 1433 N N . PHE A 1 182 ? 7.207 -6.119 -16.349 1.00 96.44 182 PHE A N 1
ATOM 1434 C CA . PHE A 1 182 ? 6.689 -4.767 -16.548 1.00 96.44 182 PHE A CA 1
ATOM 1435 C C . PHE A 1 182 ? 7.815 -3.735 -16.680 1.00 96.44 182 PHE A C 1
ATOM 1437 O O . PHE A 1 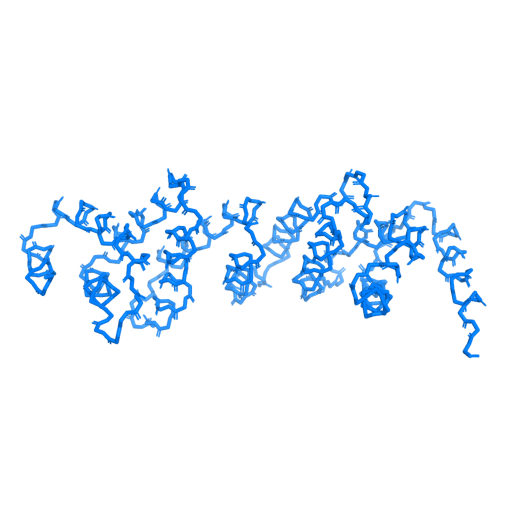182 ? 7.791 -2.903 -17.583 1.00 96.44 182 PHE A O 1
ATOM 1444 N N . TYR A 1 183 ? 8.859 -3.815 -15.852 1.00 95.56 183 TYR A N 1
ATOM 1445 C CA . TYR A 1 183 ? 9.990 -2.891 -15.964 1.00 95.56 183 TYR A CA 1
ATOM 1446 C C . TYR A 1 183 ? 10.714 -3.030 -17.303 1.00 95.56 183 TYR A C 1
ATOM 1448 O O . TYR A 1 183 ? 11.027 -2.021 -17.935 1.00 95.56 183 TYR A O 1
ATOM 1456 N N . CYS A 1 184 ? 10.948 -4.259 -17.761 1.00 93.38 184 CYS A N 1
ATOM 1457 C CA . CYS A 1 184 ? 11.584 -4.505 -19.052 1.00 93.38 184 CYS A CA 1
ATOM 1458 C C . CYS A 1 184 ? 10.718 -4.040 -20.232 1.00 93.38 184 CYS A C 1
ATOM 1460 O O . CYS A 1 184 ? 11.231 -3.414 -21.159 1.00 93.38 184 CYS A O 1
ATOM 1462 N N . ASP A 1 185 ? 9.414 -4.310 -20.185 1.00 92.44 185 ASP A N 1
ATOM 1463 C CA . ASP A 1 185 ? 8.506 -4.080 -21.312 1.00 92.44 185 ASP A CA 1
ATOM 1464 C C . ASP A 1 185 ? 7.933 -2.657 -21.362 1.00 92.44 185 ASP A C 1
ATOM 1466 O O . ASP A 1 185 ? 7.587 -2.189 -22.443 1.00 92.44 185 ASP A O 1
ATOM 1470 N N . GLN A 1 186 ? 7.825 -1.967 -20.222 1.00 94.69 186 GLN A N 1
ATOM 1471 C CA . GLN A 1 186 ? 7.122 -0.683 -20.104 1.00 94.69 186 GLN A CA 1
ATOM 1472 C C . GLN A 1 186 ? 8.015 0.442 -19.573 1.00 94.69 186 GLN A C 1
ATOM 1474 O O . GLN A 1 186 ? 8.065 1.517 -20.174 1.00 94.69 186 GLN A O 1
ATOM 1479 N N . ILE A 1 187 ? 8.777 0.212 -18.498 1.00 94.81 187 ILE A N 1
ATOM 1480 C CA . ILE A 1 187 ? 9.606 1.266 -17.882 1.00 94.81 187 ILE A CA 1
ATOM 1481 C C . ILE A 1 187 ? 10.862 1.559 -18.714 1.00 94.81 187 ILE A C 1
ATOM 1483 O O . ILE A 1 187 ? 11.122 2.713 -19.062 1.00 94.81 187 ILE A O 1
ATOM 1487 N N . LEU A 1 188 ? 11.648 0.536 -19.073 1.00 93.31 188 LEU A N 1
ATOM 1488 C CA . LEU A 1 188 ? 12.904 0.724 -19.812 1.00 93.31 188 LEU A CA 1
ATOM 1489 C C . LEU A 1 188 ? 12.709 1.372 -21.195 1.00 93.31 188 LEU A C 1
ATOM 1491 O O . LEU A 1 188 ? 13.488 2.275 -21.533 1.00 93.31 188 LEU A O 1
ATOM 1495 N N . PRO A 1 189 ? 11.703 0.998 -22.011 1.00 92.75 189 PRO A N 1
ATOM 1496 C CA . PRO A 1 189 ? 11.455 1.677 -23.283 1.00 92.75 189 PRO A CA 1
ATOM 1497 C C . PRO A 1 189 ? 11.170 3.171 -23.097 1.00 92.75 189 PRO A C 1
ATOM 1499 O O . PRO A 1 189 ? 11.681 3.995 -23.855 1.00 92.75 189 PRO A O 1
ATOM 1502 N N . ASN A 1 190 ? 10.471 3.521 -22.017 1.00 94.94 190 ASN A N 1
ATOM 1503 C CA . ASN A 1 190 ? 10.091 4.882 -21.650 1.00 94.94 190 ASN A CA 1
ATOM 1504 C C . ASN A 1 190 ? 11.149 5.650 -20.836 1.00 94.94 190 ASN A C 1
ATOM 1506 O O . ASN A 1 190 ? 10.923 6.797 -20.451 1.00 94.94 190 ASN A O 1
ATOM 1510 N N . TYR A 1 191 ? 12.330 5.067 -20.610 1.00 93.38 191 TYR A N 1
ATOM 1511 C CA . TYR A 1 191 ? 13.362 5.623 -19.729 1.00 93.38 191 TYR A CA 1
ATOM 1512 C C . TYR A 1 191 ? 13.717 7.087 -20.030 1.00 93.38 191 TYR A C 1
ATOM 1514 O O . TYR A 1 191 ? 13.840 7.893 -19.113 1.00 93.38 191 TYR A O 1
ATOM 1522 N N . TYR A 1 192 ? 13.861 7.467 -21.304 1.00 93.31 192 TYR A N 1
ATOM 1523 C CA . TYR A 1 192 ? 14.198 8.849 -21.668 1.00 93.31 192 TYR A CA 1
ATOM 1524 C C . TYR A 1 192 ? 13.037 9.822 -21.452 1.00 93.31 192 TYR A C 1
ATOM 1526 O O . TYR A 1 192 ? 13.282 10.947 -21.029 1.00 93.31 192 TYR A O 1
ATOM 1534 N N . ALA A 1 193 ? 11.793 9.390 -21.684 1.00 95.75 193 ALA A N 1
ATOM 1535 C CA . ALA A 1 193 ? 10.608 10.200 -21.412 1.00 95.75 193 ALA A CA 1
ATOM 1536 C C . ALA A 1 193 ? 10.475 10.484 -19.909 1.00 95.75 193 ALA A C 1
ATOM 1538 O O . ALA A 1 193 ? 10.283 11.636 -19.527 1.00 95.75 193 ALA A O 1
ATOM 1539 N N . ILE A 1 194 ? 10.721 9.481 -19.056 1.00 96.12 194 ILE A N 1
ATOM 1540 C CA . ILE A 1 194 ? 10.803 9.662 -17.595 1.00 96.12 194 ILE A CA 1
ATOM 1541 C C . ILE A 1 194 ? 11.848 10.730 -17.233 1.00 96.12 194 ILE A C 1
ATOM 1543 O O . ILE A 1 194 ? 11.603 11.578 -16.381 1.00 96.12 194 ILE A O 1
ATOM 1547 N N . GLY A 1 195 ? 12.989 10.753 -17.929 1.00 95.25 195 GLY A N 1
ATOM 1548 C CA . GLY A 1 195 ? 14.042 11.755 -17.734 1.00 95.25 195 GLY A CA 1
ATOM 1549 C C . GLY A 1 195 ? 13.624 13.203 -18.019 1.00 95.25 195 GLY A C 1
ATOM 1550 O O . GLY A 1 195 ? 14.283 14.121 -17.539 1.00 95.25 195 GLY A O 1
ATOM 1551 N N . THR A 1 196 ? 12.540 13.422 -18.771 1.00 96.06 196 THR A N 1
ATOM 1552 C CA . THR A 1 196 ? 12.014 14.769 -19.067 1.00 96.06 196 THR A CA 1
ATOM 1553 C C . THR A 1 196 ? 11.097 15.320 -17.974 1.00 96.06 196 THR A C 1
ATOM 1555 O O . THR A 1 196 ? 10.806 16.516 -17.968 1.00 96.06 196 THR A O 1
ATOM 1558 N N . LEU A 1 197 ? 10.654 14.469 -17.044 1.00 95.75 197 LEU A N 1
ATOM 1559 C CA . LEU A 1 197 ? 9.809 14.865 -15.924 1.00 95.75 197 LEU A CA 1
ATOM 1560 C C . LEU A 1 197 ? 10.587 15.706 -14.907 1.00 95.75 197 LEU A C 1
ATOM 1562 O O . LEU A 1 197 ? 11.822 15.715 -14.857 1.00 95.75 197 LEU A O 1
ATOM 1566 N N . LYS A 1 198 ? 9.844 16.373 -14.021 1.00 93.56 198 LYS A N 1
ATOM 1567 C CA . LYS A 1 198 ? 10.430 16.967 -12.818 1.00 93.56 198 LYS A CA 1
ATOM 1568 C C . LYS A 1 198 ? 11.120 15.861 -12.012 1.00 93.56 198 LYS A C 1
ATOM 1570 O O . LYS A 1 198 ? 10.522 14.822 -11.767 1.00 93.56 198 LYS A O 1
ATOM 1575 N N . GLU A 1 199 ? 12.375 16.092 -11.625 1.00 93.31 199 GLU A N 1
ATOM 1576 C CA . GLU A 1 199 ? 13.218 15.092 -10.941 1.00 93.31 199 GLU A CA 1
ATOM 1577 C C . GLU A 1 199 ? 13.463 13.814 -11.773 1.00 93.31 199 GLU A C 1
ATOM 1579 O O . GLU A 1 199 ? 13.821 12.768 -11.233 1.00 93.31 199 GLU A O 1
ATOM 1584 N N . GLY A 1 200 ? 13.352 13.908 -13.105 1.00 94.12 200 GLY A N 1
ATOM 1585 C CA . GLY A 1 200 ? 13.465 12.778 -14.029 1.00 94.12 200 GLY A CA 1
ATOM 1586 C C . GLY A 1 200 ? 14.743 11.952 -13.872 1.00 94.12 200 GLY A C 1
ATOM 1587 O O . GLY A 1 200 ? 14.680 10.728 -13.920 1.00 94.12 200 GLY A O 1
ATOM 1588 N N . SER A 1 201 ? 15.893 12.578 -13.600 1.00 94.44 201 SER A N 1
ATOM 1589 C CA . SER A 1 201 ? 17.146 11.851 -13.331 1.00 94.44 201 SER A CA 1
ATOM 1590 C C . SER A 1 201 ? 17.080 10.990 -12.063 1.00 94.44 201 SER A C 1
ATOM 1592 O O . SER A 1 201 ? 17.611 9.881 -12.043 1.00 94.44 201 SER A O 1
ATOM 1594 N N . THR A 1 202 ? 16.404 11.471 -11.016 1.00 95.69 202 THR A N 1
ATOM 1595 C CA . THR A 1 202 ? 16.175 10.707 -9.782 1.00 95.69 202 THR A CA 1
ATOM 1596 C C . THR A 1 202 ? 15.234 9.537 -10.051 1.00 95.69 202 THR A C 1
ATOM 1598 O O . THR A 1 202 ? 15.536 8.416 -9.648 1.00 95.69 202 THR A O 1
ATOM 1601 N N . LEU A 1 203 ? 14.142 9.772 -10.788 1.00 95.88 203 LEU A N 1
ATOM 1602 C CA . LEU A 1 203 ? 13.177 8.733 -11.165 1.00 95.88 203 LEU A CA 1
ATOM 1603 C C . LEU A 1 203 ? 13.819 7.643 -12.033 1.00 95.88 203 LEU A C 1
ATOM 1605 O O . LEU A 1 203 ? 13.613 6.456 -11.803 1.00 95.88 203 LEU A O 1
ATOM 1609 N N . GLN A 1 204 ? 14.652 8.035 -12.996 1.00 95.44 204 GLN A N 1
ATOM 1610 C CA . GLN A 1 204 ? 15.437 7.125 -13.826 1.00 95.44 204 GLN A CA 1
ATOM 1611 C C . GLN A 1 204 ? 16.364 6.236 -12.987 1.00 95.44 204 GLN A C 1
ATOM 1613 O O . GLN A 1 204 ? 16.371 5.014 -13.145 1.00 95.44 204 GLN A O 1
ATOM 1618 N N . TYR A 1 205 ? 17.126 6.836 -12.071 1.00 94.88 205 TYR A N 1
ATOM 1619 C CA . TYR A 1 205 ? 18.001 6.087 -11.172 1.00 94.88 205 TYR A CA 1
ATOM 1620 C C . TYR A 1 205 ? 17.211 5.127 -10.272 1.00 94.88 205 TYR A C 1
ATOM 1622 O O . TYR A 1 205 ? 17.588 3.963 -10.123 1.00 94.88 205 TYR A O 1
ATOM 1630 N N . HIS A 1 206 ? 16.098 5.593 -9.701 1.00 96.69 206 HIS A N 1
ATOM 1631 C CA . HIS A 1 206 ? 15.229 4.785 -8.846 1.00 96.69 206 HIS A CA 1
ATOM 1632 C C . HIS A 1 206 ? 14.650 3.589 -9.605 1.00 96.69 206 HIS A C 1
ATOM 1634 O O . HIS A 1 206 ? 14.739 2.467 -9.109 1.00 96.69 206 HIS A O 1
ATOM 1640 N N . ALA A 1 207 ? 14.195 3.792 -10.844 1.00 96.31 207 ALA A N 1
ATOM 1641 C CA . ALA A 1 207 ? 13.706 2.723 -11.707 1.00 96.31 207 ALA A CA 1
ATOM 1642 C C . ALA A 1 207 ? 14.761 1.629 -11.949 1.00 96.31 207 ALA A C 1
ATOM 1644 O O . ALA A 1 207 ? 14.458 0.438 -11.871 1.00 96.31 207 ALA A O 1
ATOM 1645 N N . LEU A 1 208 ? 16.016 2.015 -12.212 1.00 95.81 208 LEU A N 1
ATOM 1646 C CA . LEU A 1 208 ? 17.111 1.058 -12.405 1.00 95.81 208 LEU A CA 1
ATOM 1647 C C . LEU A 1 208 ? 17.468 0.317 -11.116 1.00 95.81 208 LEU A C 1
ATOM 1649 O O . LEU A 1 208 ? 17.717 -0.888 -11.152 1.00 95.81 208 LEU A O 1
ATOM 1653 N N . LYS A 1 209 ? 17.473 1.022 -9.980 1.00 97.06 209 LYS A N 1
ATOM 1654 C CA . LYS A 1 209 ? 17.699 0.419 -8.665 1.00 97.06 209 LYS A CA 1
ATOM 1655 C C . LYS A 1 209 ? 16.635 -0.643 -8.369 1.00 97.06 209 LYS A C 1
ATOM 1657 O O . LYS A 1 209 ? 16.980 -1.777 -8.049 1.00 97.06 209 LYS A O 1
ATOM 1662 N N . GLN A 1 210 ? 15.361 -0.304 -8.552 1.00 98.12 210 GLN A N 1
ATOM 1663 C CA . GLN A 1 210 ? 14.262 -1.243 -8.345 1.00 98.12 210 GLN A CA 1
ATOM 1664 C C . GLN A 1 210 ? 14.332 -2.427 -9.303 1.00 98.12 210 GLN A C 1
ATOM 1666 O O . GLN A 1 210 ? 14.168 -3.558 -8.863 1.00 98.12 210 GLN A O 1
ATOM 1671 N N . LEU A 1 211 ? 14.644 -2.212 -10.586 1.00 96.94 211 LEU A N 1
ATOM 1672 C CA . LEU A 1 211 ? 14.840 -3.316 -11.528 1.00 96.94 211 LEU A CA 1
ATOM 1673 C C . LEU A 1 211 ? 15.948 -4.270 -11.067 1.00 96.94 211 LEU A C 1
ATOM 1675 O O . LEU A 1 211 ? 15.781 -5.487 -11.148 1.00 96.94 211 LEU A O 1
ATOM 1679 N N . ALA A 1 212 ? 17.063 -3.732 -10.567 1.00 95.56 212 ALA A N 1
ATOM 1680 C CA . ALA A 1 212 ? 18.147 -4.548 -10.040 1.00 95.56 212 ALA A CA 1
ATOM 1681 C C . ALA A 1 212 ? 17.671 -5.408 -8.858 1.00 95.56 212 ALA A C 1
ATOM 1683 O O . ALA A 1 212 ? 17.899 -6.616 -8.864 1.00 95.56 212 ALA A O 1
ATOM 1684 N N . GLU A 1 213 ? 16.954 -4.826 -7.895 1.00 97.62 213 GLU A N 1
ATOM 1685 C CA . GLU A 1 213 ? 16.415 -5.556 -6.740 1.00 97.62 213 GLU A CA 1
ATOM 1686 C C . GLU A 1 213 ? 15.361 -6.594 -7.155 1.00 97.62 213 GLU A C 1
ATOM 1688 O O . GLU A 1 213 ? 15.473 -7.766 -6.786 1.00 97.62 213 GLU A O 1
ATOM 1693 N N . LEU A 1 214 ? 14.404 -6.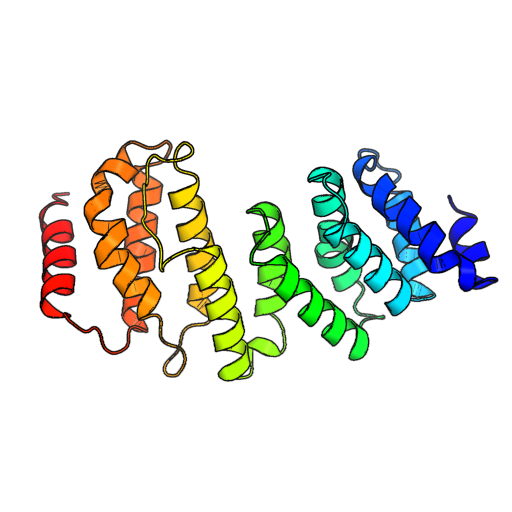212 -8.009 1.00 97.69 214 LEU A N 1
ATOM 1694 C CA . LEU A 1 214 ? 13.384 -7.109 -8.553 1.00 97.69 214 LEU A CA 1
ATOM 1695 C C . LEU A 1 214 ? 14.026 -8.309 -9.254 1.00 97.69 214 LEU A C 1
ATOM 1697 O O . LEU A 1 214 ? 13.589 -9.437 -9.046 1.00 97.69 214 LEU A O 1
ATOM 1701 N N . SER A 1 215 ? 15.087 -8.100 -10.036 1.00 94.62 215 SER A N 1
ATOM 1702 C CA . SER A 1 215 ? 15.739 -9.180 -10.785 1.00 94.62 215 SER A CA 1
ATOM 1703 C C . SER A 1 215 ? 16.277 -10.312 -9.898 1.00 94.62 215 SER A C 1
ATOM 1705 O O . SER A 1 215 ? 16.350 -11.452 -10.353 1.00 94.62 215 SER A O 1
ATOM 1707 N N . THR A 1 216 ? 16.588 -10.036 -8.625 1.00 95.56 216 THR A N 1
ATOM 1708 C CA . THR A 1 216 ? 17.106 -11.043 -7.679 1.00 95.56 216 THR A CA 1
ATOM 1709 C C . THR A 1 216 ? 16.053 -12.057 -7.219 1.00 95.56 216 THR A C 1
ATOM 1711 O O . THR A 1 216 ? 16.407 -13.133 -6.736 1.00 95.56 216 THR A O 1
ATOM 1714 N N . HIS A 1 217 ? 14.771 -11.739 -7.412 1.00 96.62 217 HIS A N 1
ATOM 1715 C CA . HIS A 1 217 ? 13.623 -12.579 -7.059 1.00 96.62 217 HIS A CA 1
ATOM 1716 C C . HIS A 1 217 ? 12.769 -12.959 -8.277 1.00 96.62 217 HIS A C 1
ATOM 1718 O O . HIS A 1 217 ? 11.642 -13.435 -8.128 1.00 96.62 217 HIS A O 1
ATOM 1724 N N . CYS A 1 218 ? 13.286 -12.727 -9.485 1.00 95.38 218 CYS A N 1
ATOM 1725 C CA . CYS A 1 218 ? 12.578 -13.030 -10.717 1.00 95.38 218 CYS A CA 1
ATOM 1726 C C . CYS A 1 218 ? 12.602 -14.540 -10.977 1.00 95.38 218 CYS A C 1
ATOM 1728 O O . CYS A 1 218 ? 13.659 -15.175 -10.953 1.00 95.38 218 CYS A O 1
ATOM 1730 N N . GLY A 1 219 ? 11.428 -15.108 -11.234 1.00 92.94 219 GLY A N 1
ATOM 1731 C CA . GLY A 1 219 ? 11.273 -16.488 -11.663 1.00 92.94 219 GLY A CA 1
ATOM 1732 C C . GLY A 1 219 ? 11.489 -16.650 -13.164 1.00 92.94 219 GLY A C 1
ATOM 1733 O O . GLY A 1 219 ? 12.418 -16.112 -13.768 1.00 92.94 219 GLY A O 1
ATOM 1734 N N . LYS A 1 220 ? 10.624 -17.442 -13.801 1.00 91.56 220 LYS A N 1
ATOM 1735 C CA . LYS A 1 220 ? 10.741 -17.734 -15.235 1.00 91.56 220 LYS A CA 1
ATOM 1736 C C . LYS A 1 220 ? 10.058 -16.661 -16.079 1.00 91.56 220 LYS A C 1
ATOM 1738 O O . LYS A 1 220 ? 8.839 -16.539 -16.066 1.00 91.56 220 LYS A O 1
ATOM 1743 N N . LEU A 1 221 ? 10.852 -15.958 -16.882 1.00 88.88 221 LEU A N 1
ATOM 1744 C CA . LEU A 1 221 ? 10.366 -15.086 -17.952 1.00 88.88 221 LEU A CA 1
ATOM 1745 C C . LEU A 1 221 ? 10.155 -15.890 -19.240 1.00 88.88 221 LEU A C 1
ATOM 1747 O O . LEU A 1 221 ? 10.924 -16.802 -19.539 1.00 88.88 221 LEU A O 1
ATOM 1751 N N . GLU A 1 222 ? 9.142 -15.525 -20.026 1.00 83.44 222 GLU A N 1
ATOM 1752 C CA . GLU A 1 222 ? 8.855 -16.175 -21.315 1.00 83.44 222 GLU A CA 1
ATOM 1753 C C . GLU A 1 222 ? 9.945 -15.898 -22.364 1.00 83.44 222 GLU A C 1
ATOM 1755 O O . GLU A 1 222 ? 10.330 -16.797 -23.106 1.00 83.44 222 GLU A O 1
ATOM 1760 N N . ASN A 1 223 ? 10.482 -14.670 -22.396 1.00 82.69 223 ASN A N 1
ATOM 1761 C CA . ASN A 1 223 ? 11.473 -14.217 -23.382 1.00 82.69 223 ASN A CA 1
ATOM 1762 C C . ASN A 1 223 ? 12.715 -13.592 -22.712 1.00 82.69 223 ASN A C 1
ATOM 1764 O O . ASN A 1 223 ? 13.016 -12.416 -22.933 1.00 82.69 223 ASN A O 1
ATOM 1768 N N . PRO A 1 224 ? 13.481 -14.355 -21.909 1.00 81.31 224 PRO A N 1
ATOM 1769 C CA . PRO A 1 224 ? 14.551 -13.801 -21.080 1.00 81.31 224 PRO A CA 1
ATOM 1770 C C . PRO A 1 224 ? 15.664 -13.141 -21.905 1.00 81.31 224 PRO A C 1
ATOM 1772 O O . PRO A 1 224 ? 16.209 -12.120 -21.499 1.00 81.31 224 PRO A O 1
ATOM 1775 N N . SER A 1 225 ? 15.985 -13.669 -23.092 1.00 82.75 225 SER A N 1
ATOM 1776 C CA . SER A 1 225 ? 17.014 -13.091 -23.966 1.00 82.75 225 SER A CA 1
ATOM 1777 C C . SER A 1 225 ? 16.662 -11.682 -24.446 1.00 82.75 225 SER A C 1
ATOM 1779 O O . SER A 1 225 ? 17.550 -10.838 -24.523 1.00 82.75 225 SER A O 1
ATOM 1781 N N . LEU A 1 226 ? 15.384 -11.413 -24.735 1.00 83.94 226 LEU A N 1
ATOM 1782 C CA . LEU A 1 226 ? 14.921 -10.082 -25.133 1.00 83.94 226 LEU A CA 1
ATOM 1783 C C . LEU A 1 226 ? 15.114 -9.081 -23.989 1.00 83.94 226 LEU A C 1
ATOM 1785 O O . LEU A 1 226 ? 15.688 -8.013 -24.191 1.00 83.94 226 LEU A O 1
ATOM 1789 N N . HIS A 1 227 ? 14.684 -9.457 -22.784 1.00 84.25 227 HIS A N 1
ATOM 1790 C CA . HIS A 1 227 ? 14.790 -8.618 -21.589 1.00 84.25 227 HIS A CA 1
ATOM 1791 C C . HIS A 1 227 ? 16.247 -8.329 -21.214 1.00 84.25 227 HIS A C 1
ATOM 1793 O O . HIS A 1 227 ? 16.596 -7.190 -20.917 1.00 84.25 227 HIS A O 1
ATOM 1799 N N . VAL A 1 228 ? 17.132 -9.325 -21.323 1.00 82.75 228 VAL A N 1
ATOM 1800 C CA . VAL A 1 228 ? 18.578 -9.132 -21.120 1.00 82.75 228 VAL A CA 1
ATOM 1801 C C . VAL A 1 228 ? 19.161 -8.143 -22.133 1.00 82.75 228 VAL A C 1
ATOM 1803 O O . VAL A 1 228 ? 19.957 -7.288 -21.749 1.00 82.75 228 VAL A O 1
ATOM 1806 N N . VAL A 1 229 ? 18.762 -8.219 -23.408 1.00 82.44 229 VAL A N 1
ATOM 1807 C CA . VAL A 1 229 ? 19.214 -7.269 -24.439 1.00 82.44 229 VAL A CA 1
ATOM 1808 C C . VAL A 1 229 ? 18.738 -5.851 -24.127 1.00 82.44 229 VAL A C 1
ATOM 1810 O O . VAL A 1 229 ? 19.556 -4.938 -24.134 1.00 82.44 229 VAL A O 1
ATOM 1813 N N . GLN A 1 230 ? 17.466 -5.661 -23.768 1.00 78.88 230 GLN A N 1
ATOM 1814 C CA . GLN A 1 230 ? 16.933 -4.343 -23.397 1.00 78.88 230 GLN A CA 1
ATOM 1815 C C . GLN A 1 230 ? 17.695 -3.717 -22.219 1.00 78.88 230 GLN A C 1
ATOM 1817 O O . GLN A 1 230 ? 18.047 -2.538 -22.267 1.00 78.88 230 GLN A O 1
ATOM 1822 N N . ILE A 1 231 ? 17.990 -4.506 -21.180 1.00 82.50 231 ILE A N 1
ATOM 1823 C CA . ILE A 1 231 ? 18.799 -4.061 -20.036 1.00 82.50 231 ILE A CA 1
ATOM 1824 C C . ILE A 1 231 ? 20.205 -3.673 -20.506 1.00 82.50 231 ILE A C 1
ATOM 1826 O O . ILE A 1 231 ? 20.706 -2.594 -20.184 1.00 82.50 231 ILE A O 1
ATOM 1830 N N . PHE A 1 232 ? 20.844 -4.536 -21.293 1.00 81.06 232 PHE A N 1
ATOM 1831 C CA . PHE A 1 232 ? 22.205 -4.329 -21.774 1.00 81.06 232 PHE A CA 1
ATOM 1832 C C . PHE A 1 232 ? 22.343 -3.098 -22.677 1.00 81.06 232 PHE A C 1
ATOM 1834 O O . PHE A 1 232 ? 23.310 -2.347 -22.546 1.00 81.06 232 PHE A O 1
ATOM 1841 N N . ASP A 1 233 ? 21.368 -2.847 -23.548 1.00 81.62 233 ASP A N 1
ATOM 1842 C CA . ASP A 1 233 ? 21.346 -1.673 -24.419 1.00 81.62 233 ASP A CA 1
ATOM 1843 C C . ASP A 1 233 ? 21.240 -0.376 -23.607 1.00 81.62 233 ASP A C 1
ATOM 1845 O O . ASP A 1 233 ? 21.918 0.608 -23.915 1.00 81.62 233 ASP A O 1
ATOM 1849 N N . LYS A 1 234 ? 20.466 -0.376 -22.513 1.00 79.81 234 LYS A N 1
ATOM 1850 C CA . LYS A 1 234 ? 20.386 0.775 -21.599 1.00 79.81 234 LYS A CA 1
ATOM 1851 C C . LYS A 1 234 ? 21.673 0.994 -20.811 1.00 79.81 234 LYS A C 1
ATOM 1853 O O . LYS A 1 234 ? 22.103 2.140 -20.669 1.00 79.81 234 LYS A O 1
ATOM 1858 N N . LEU A 1 235 ? 22.331 -0.078 -20.371 1.00 74.38 235 LEU A N 1
ATOM 1859 C CA . LEU A 1 235 ? 23.649 0.012 -19.735 1.00 74.38 235 LEU A CA 1
ATOM 1860 C C . LEU A 1 235 ? 24.710 0.560 -20.703 1.00 74.38 235 LEU A C 1
ATOM 1862 O O . LEU A 1 235 ? 25.525 1.387 -20.308 1.00 74.38 235 LEU A O 1
ATOM 1866 N N . LYS A 1 236 ? 24.673 0.165 -21.982 1.00 71.62 236 LYS A N 1
ATOM 1867 C CA . LYS A 1 236 ? 25.591 0.668 -23.019 1.00 71.62 236 LYS A CA 1
ATOM 1868 C C . LYS A 1 236 ? 25.353 2.124 -23.410 1.00 71.62 236 LYS A C 1
ATOM 1870 O O . LYS A 1 236 ? 26.314 2.834 -23.686 1.00 71.62 236 LYS A O 1
ATOM 1875 N N . GLY A 1 237 ? 24.093 2.552 -23.472 1.00 59.88 237 GLY A N 1
ATOM 1876 C CA . GLY A 1 237 ? 23.716 3.933 -23.795 1.00 59.88 237 GLY A CA 1
ATOM 1877 C C . GLY A 1 237 ? 23.976 4.933 -22.663 1.00 59.88 237 GLY A C 1
ATOM 1878 O O . GLY A 1 237 ? 23.892 6.137 -22.887 1.00 59.88 237 GLY A O 1
ATOM 1879 N N . SER A 1 238 ? 24.298 4.443 -21.463 1.00 52.56 238 SER A N 1
ATOM 1880 C CA . SER A 1 238 ? 24.684 5.239 -20.298 1.00 52.56 238 SER A CA 1
ATOM 1881 C C . SER A 1 238 ? 26.205 5.438 -20.281 1.00 52.56 238 SER A C 1
ATOM 1883 O O . SER A 1 238 ? 26.906 4.908 -19.424 1.00 52.56 238 SER A O 1
ATOM 1885 N N . THR A 1 239 ? 26.755 6.147 -21.268 1.00 37.06 239 THR A N 1
ATOM 1886 C CA . THR A 1 239 ? 28.140 6.634 -21.168 1.00 37.06 239 THR A CA 1
ATOM 1887 C C . THR A 1 239 ? 28.220 7.666 -20.045 1.00 37.06 239 THR A C 1
ATOM 1889 O O . THR A 1 239 ? 27.570 8.708 -20.137 1.00 37.06 239 THR A O 1
ATOM 1892 N N . PHE A 1 240 ? 28.972 7.321 -18.994 1.00 38.53 240 PHE A N 1
ATOM 1893 C CA . PHE A 1 240 ? 29.405 8.204 -17.905 1.00 38.53 240 PHE A CA 1
ATOM 1894 C C . PHE A 1 240 ? 30.184 9.422 -18.412 1.00 38.53 240 PHE A C 1
ATOM 1896 O O . PHE A 1 240 ? 30.913 9.274 -19.422 1.00 38.53 240 PHE A O 1
#

Organism: Acanthoscelides obtectus (NCBI:txid200917)

pLDDT: mean 91.31, std 9.4, range [37.06, 98.19]

Sequence (240 aa):
MQVLPAICKDSKEYVPKVTYILAQLLKLDESDDNTPTNTLSQIYKEDPVCTLKTVFNHVSSTDDATEREKCLQFIYKKIIKMEEKLTSEIYDLLLEEGKKIIPESDGTEFGLVMPYLTASKLTKTIAGQQELVNLVDEKAEIDGSFDPLEENGQNVNRVMMCVDFALPLFNANVESTKFTKFYCDQILPNYYAIGTLKEGSTLQYHALKQLAELSTHCGKLENPSLHVVQIFDKLKGSTF

Radius of gyration: 21.66 Å; chains: 1; bounding box: 56×42×55 Å

Secondary structure (DSSP, 8-state):
-TTHHHHHHH-GGGHHHHHHHHHHHGGG--STT-HHHHHHHHHHHH-HHHHHHHHHHHHTT---HHHHHHHHHIIIIIGGG-GGG--HHHHHHHHHHHHHHSTT--HHHHHHHHHHHHTSGGGGSHHHHHHHHHHHHHHHTTTS---SSGGGGHHHHHHHHHHHHHGGG-BTTB--HHHHHHIIIIITTTHHHHHTSTTHHHHHHHHHHHHHHHHTT----SSHHHHHHHHHHHHHH---

InterPro domains:
  IPR008383 Apoptosis inhibitory 5 [PF05918] (3-236)
  IPR008383 Apoptosis inhibitory 5 [PTHR12758] (3-236)

Foldseek 3Di:
DVCVLVCCLVPVVCLLVLLLVLLQCLLVCPDPPCPSLVSLVSSCVRPVVSNLVSLLVNLVPDPDPSSNLSSLCSVQVPVVVVVVPCDPVNLVVLLVSLLVQLLVDDLSSVVRRLVSLCVDCLLVDLNSLLSSLVSLCNNLVLVDADDCPPPLRVNLVSNLSSLVSNLVSFDQSRALASVLVSLLPHVLVCLVVCCVGDCSVVSSVSSVVSNVSNVVRHDDDPCVVSSVVSVVVVVVVPDD